Protein AF-A0A661QAD6-F1 (afdb_monomer_lite)

Sequence (186 aa):
MDAADGLLNWRSFLNAFAPIYFLSFSLLRCYVETAILADQSSFSYYVALHHTLWNATTMLIIVLLMHLVLKVPIMRLLWVMYGITLMSIPLFYAMITSENLRLEYLRGSFVEIIGYVASFCWTYSRNRPLTIELLVIFFSMFVVGYAYTRSFPRSLALAVSVHIAGNIFAIHWVGPIPYSKSVIGF

Foldseek 3Di:
DDPVVVVVVVLVVLLVCLVVLLLVLQLVVQCLQQQPQAPDRDDDPVSSVVSSVLVVVLLVQLLVLCCVLLVDDSSNCSNCSVVSVLLCVLVVVCVVVVPRADLAFDWAEPVVLVVCLVVCNPVVVPHPSSSVNLVSQLVVQLVVQCVRRVDNVSSNVSSSSSSVVSSVSSHPQDDDPPRPTHNDDD

Secondary structure (DSSP, 8-state):
--HHHHHHHHHHHHHHHHHHHHHHHHHHHHHIIIIISSSS----HHHHHHHHHHHHHHHHHHHHHHHHHH---GGGTGGGGGGGGGGHHHHHHHHHHT-----PPB-S-HHHHHHHHHTTTTT-TT-HHHHHHHHHHHHHHHHHHHHHH--HHHHHHHHHHHHHHHHHHTB-----TT----SS--

Structure (mmCIF, N/CA/C/O backbone):
data_AF-A0A661QAD6-F1
#
_entry.id   AF-A0A661QAD6-F1
#
loop_
_atom_site.group_PDB
_atom_site.id
_atom_site.type_symbol
_atom_site.label_atom_id
_atom_site.label_alt_id
_atom_site.label_comp_id
_atom_site.label_asym_id
_atom_site.label_entity_id
_atom_site.label_seq_id
_atom_site.pdbx_PDB_ins_code
_atom_site.Cartn_x
_atom_site.Cartn_y
_atom_site.Cartn_z
_atom_site.occupancy
_atom_site.B_iso_or_equiv
_atom_site.auth_seq_id
_atom_site.auth_comp_id
_atom_site.auth_asym_id
_atom_site.auth_atom_id
_atom_site.pdbx_PDB_model_num
ATOM 1 N N . MET A 1 1 ? -25.794 -24.048 21.262 1.00 52.72 1 MET A N 1
ATOM 2 C CA . MET A 1 1 ? -24.612 -23.366 20.696 1.00 52.72 1 MET A CA 1
ATOM 3 C C . MET A 1 1 ? -25.049 -21.944 20.441 1.00 52.72 1 MET A C 1
ATOM 5 O O . MET A 1 1 ? -25.832 -21.722 19.523 1.00 52.72 1 MET A O 1
ATOM 9 N N . ASP A 1 2 ? -24.672 -21.031 21.328 1.00 53.28 2 ASP A N 1
ATOM 10 C CA . ASP A 1 2 ? -25.215 -19.678 21.314 1.00 53.28 2 ASP A CA 1
ATOM 11 C C . ASP A 1 2 ? -24.619 -18.869 20.162 1.00 53.28 2 ASP A C 1
ATOM 13 O O . ASP A 1 2 ? -23.447 -19.013 19.805 1.00 53.28 2 ASP A O 1
ATOM 17 N N . ALA A 1 3 ? -25.431 -17.998 19.562 1.00 60.16 3 ALA A N 1
ATOM 18 C CA . ALA A 1 3 ? -25.019 -17.155 18.439 1.00 60.16 3 ALA A CA 1
ATOM 19 C C . ALA A 1 3 ? -23.777 -16.298 18.767 1.00 60.16 3 ALA A C 1
ATOM 21 O O . ALA A 1 3 ? -22.996 -15.979 17.872 1.00 60.16 3 ALA A O 1
ATOM 22 N N . ALA A 1 4 ? -23.565 -15.972 20.047 1.00 60.22 4 ALA A N 1
ATOM 23 C CA . ALA A 1 4 ? -22.389 -15.262 20.543 1.00 60.22 4 ALA A CA 1
ATOM 24 C C . ALA A 1 4 ? -2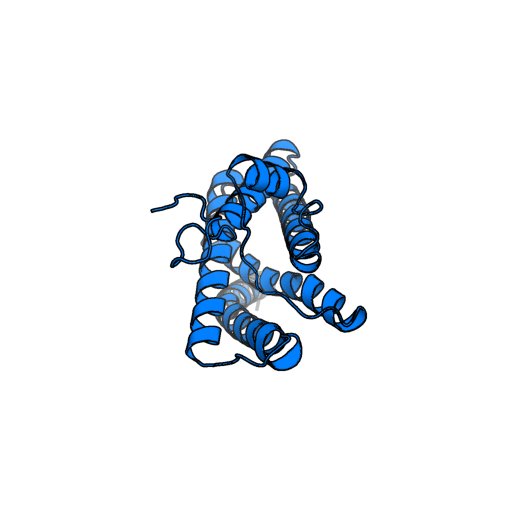1.093 -16.092 20.430 1.00 60.22 4 ALA A C 1
ATOM 26 O O . ALA A 1 4 ? -20.072 -15.559 19.988 1.00 60.22 4 ALA A O 1
ATOM 27 N N . ASP A 1 5 ? -21.146 -17.393 20.734 1.00 58.69 5 ASP A N 1
ATOM 28 C CA . ASP A 1 5 ? -20.002 -18.309 20.622 1.00 58.69 5 ASP A CA 1
ATOM 29 C C . ASP A 1 5 ? -19.635 -18.565 19.157 1.00 58.69 5 ASP A C 1
ATOM 31 O O . ASP A 1 5 ? -18.459 -18.586 18.786 1.00 58.69 5 ASP A O 1
ATOM 35 N N . GLY A 1 6 ? -20.643 -18.679 18.285 1.00 63.50 6 GLY A N 1
ATOM 36 C CA . GLY A 1 6 ? -20.436 -18.776 16.838 1.00 63.50 6 GLY A CA 1
ATOM 37 C C . GLY A 1 6 ? -19.733 -17.541 16.259 1.00 63.50 6 GLY A C 1
ATOM 38 O O . GLY A 1 6 ? -18.826 -17.666 15.434 1.00 63.50 6 GLY A O 1
ATOM 39 N N . LEU A 1 7 ? -20.093 -16.343 16.732 1.00 61.69 7 LEU A N 1
ATOM 40 C CA . LEU A 1 7 ? -19.519 -15.077 16.265 1.00 61.69 7 LEU A CA 1
ATOM 41 C C . LEU A 1 7 ? -18.074 -14.864 16.755 1.00 61.69 7 LEU A C 1
ATOM 43 O O . LEU A 1 7 ? -17.245 -14.310 16.027 1.00 61.69 7 LEU A O 1
ATOM 47 N N . LEU A 1 8 ? -17.763 -15.322 17.971 1.00 63.75 8 LEU A N 1
ATOM 48 C CA . LEU A 1 8 ? -16.411 -15.342 18.541 1.00 63.75 8 LEU A CA 1
ATOM 49 C C . LEU A 1 8 ? -15.490 -16.313 17.790 1.00 63.75 8 LEU A C 1
ATOM 51 O O . LEU A 1 8 ? -14.365 -15.944 17.439 1.00 63.75 8 LEU A O 1
ATOM 55 N N . ASN A 1 9 ? -15.985 -17.510 17.471 1.00 71.56 9 ASN A N 1
ATOM 56 C CA . ASN A 1 9 ? -15.248 -18.500 16.684 1.00 71.56 9 ASN A CA 1
ATOM 57 C C . ASN A 1 9 ? -14.987 -18.016 15.252 1.00 71.56 9 ASN A C 1
ATOM 59 O O . ASN A 1 9 ? -13.872 -18.150 14.751 1.00 71.56 9 ASN A O 1
ATOM 63 N N . TRP A 1 10 ? -15.969 -17.365 14.624 1.00 72.69 10 TRP A N 1
ATOM 64 C CA . TRP A 1 10 ? -15.823 -16.805 13.280 1.00 72.69 10 TRP A CA 1
ATOM 65 C C . TRP A 1 10 ? -14.763 -15.697 13.200 1.00 72.69 10 TRP A C 1
ATOM 67 O O . TRP A 1 10 ? -13.918 -15.701 12.307 1.00 72.69 10 TRP A O 1
ATOM 77 N N . ARG A 1 11 ? -14.745 -14.761 14.159 1.00 72.56 11 ARG A N 1
ATOM 78 C CA . ARG A 1 11 ? -13.733 -13.686 14.200 1.00 72.56 11 ARG A CA 1
ATOM 79 C C . ARG A 1 11 ? -12.325 -14.222 14.447 1.00 72.56 11 ARG A C 1
ATOM 81 O O . ARG A 1 11 ? -11.376 -13.746 13.826 1.00 72.56 11 ARG A O 1
ATOM 88 N N . SER A 1 12 ? -12.196 -15.209 15.329 1.00 76.44 12 SER A N 1
ATOM 89 C CA . SER A 1 12 ? -10.920 -15.876 15.599 1.00 76.44 12 SER A CA 1
ATOM 90 C C . SER A 1 12 ? -10.406 -16.613 14.363 1.00 76.44 12 SER A C 1
ATOM 92 O O . SER A 1 12 ? -9.237 -16.471 14.012 1.00 76.44 12 SER A O 1
ATOM 94 N N . PHE A 1 13 ? -11.292 -17.314 13.650 1.00 81.06 13 PHE A N 1
ATOM 95 C CA . PHE A 1 13 ? -10.969 -17.981 12.391 1.00 81.06 13 PHE A CA 1
ATOM 96 C C . PHE A 1 13 ? -10.508 -16.992 11.308 1.00 81.06 13 PHE A C 1
ATOM 98 O O . PHE A 1 13 ? -9.445 -17.176 10.717 1.00 81.06 13 PHE A O 1
ATOM 105 N N . LEU A 1 14 ? -11.248 -15.896 11.096 1.00 80.31 14 LEU A N 1
ATOM 106 C CA . LEU A 1 14 ? -10.888 -14.867 10.113 1.00 80.31 14 LEU A CA 1
ATOM 107 C C . LEU A 1 14 ? -9.521 -14.234 10.393 1.00 80.31 14 LEU A C 1
ATOM 109 O O . LEU A 1 14 ? -8.746 -14.022 9.461 1.00 80.31 14 LEU A O 1
ATOM 113 N N . ASN A 1 15 ? -9.210 -13.949 11.657 1.00 81.38 15 ASN A N 1
ATOM 114 C CA . ASN A 1 15 ? -7.912 -13.396 12.036 1.00 81.38 15 ASN A CA 1
ATOM 115 C C . ASN A 1 15 ? -6.777 -14.413 11.872 1.00 81.38 15 ASN A C 1
ATOM 117 O O . ASN A 1 15 ? -5.691 -14.036 11.439 1.00 81.38 15 ASN A O 1
ATOM 121 N N . ALA A 1 16 ? -7.022 -15.689 12.185 1.00 83.19 16 ALA A N 1
ATOM 122 C CA . ALA A 1 16 ? -6.032 -16.751 12.021 1.00 83.19 16 ALA A CA 1
ATOM 123 C C . ALA A 1 16 ? -5.690 -17.006 10.544 1.00 83.19 16 ALA A C 1
ATOM 125 O O . ALA A 1 16 ? -4.545 -17.313 10.221 1.00 83.19 16 ALA A O 1
ATOM 126 N N . PHE A 1 17 ? -6.663 -16.847 9.642 1.00 90.44 17 PHE A N 1
ATOM 127 C CA . PHE A 1 17 ? -6.464 -17.082 8.211 1.00 90.44 17 PHE A CA 1
ATOM 128 C C . PHE A 1 17 ? -5.877 -15.877 7.455 1.00 90.44 17 PHE A C 1
ATOM 130 O O . PHE A 1 17 ? -5.286 -16.047 6.388 1.00 90.44 17 PHE A O 1
ATOM 137 N N . ALA A 1 18 ? -5.971 -14.665 8.014 1.00 90.81 18 ALA A N 1
ATOM 138 C CA . ALA A 1 18 ? -5.536 -13.435 7.348 1.00 90.81 18 ALA A CA 1
ATOM 139 C C . ALA A 1 18 ? -4.058 -13.453 6.887 1.00 90.81 18 ALA A C 1
ATOM 141 O O . ALA A 1 18 ? -3.798 -13.048 5.751 1.00 90.81 18 ALA A O 1
ATOM 142 N N . PRO A 1 19 ? -3.088 -13.979 7.667 1.00 91.69 19 PRO A N 1
ATOM 143 C CA . PRO A 1 19 ? -1.702 -14.103 7.213 1.00 91.69 19 PRO A CA 1
ATOM 144 C C . PRO A 1 19 ? -1.526 -15.080 6.046 1.00 91.69 19 PRO A C 1
ATOM 146 O O . PRO A 1 19 ? -0.780 -14.793 5.114 1.00 91.69 19 PRO A O 1
ATOM 149 N N . ILE A 1 20 ? -2.232 -16.215 6.064 1.00 92.81 20 ILE A N 1
ATOM 150 C CA . ILE A 1 20 ? -2.155 -17.228 4.999 1.00 92.81 20 ILE A CA 1
ATOM 151 C C . ILE A 1 20 ? -2.718 -16.654 3.698 1.00 92.81 20 ILE A C 1
ATOM 153 O O . ILE A 1 20 ? -2.092 -16.769 2.640 1.00 92.81 20 ILE A O 1
ATOM 157 N N . TYR A 1 21 ? -3.872 -15.988 3.789 1.00 94.44 21 TYR A N 1
ATOM 158 C CA . TYR A 1 21 ? -4.475 -15.275 2.669 1.00 94.44 21 TYR A CA 1
ATOM 159 C C . TYR A 1 21 ? -3.515 -14.233 2.098 1.00 94.44 21 TYR A C 1
ATOM 161 O O . TYR A 1 21 ? -3.260 -14.208 0.897 1.00 94.44 21 TYR A O 1
ATOM 169 N N . PHE A 1 22 ? -2.938 -13.409 2.970 1.00 94.94 22 PHE A N 1
ATOM 170 C CA . PHE A 1 22 ? -2.012 -12.354 2.593 1.00 94.94 22 PHE A CA 1
ATOM 171 C C . PHE A 1 22 ? -0.781 -12.874 1.848 1.00 94.94 22 PHE A C 1
ATOM 173 O O . PHE A 1 22 ? -0.410 -12.313 0.816 1.00 94.94 22 PHE A O 1
ATOM 180 N N . LEU A 1 23 ? -0.162 -13.947 2.346 1.00 93.88 23 LEU A N 1
ATOM 181 C CA . LEU A 1 23 ? 0.998 -14.564 1.703 1.00 93.88 23 LEU A CA 1
ATOM 182 C C . LEU A 1 23 ? 0.624 -15.135 0.334 1.00 93.88 23 LEU A C 1
ATOM 184 O O . LEU A 1 23 ? 1.289 -14.841 -0.657 1.00 93.88 23 LEU A O 1
ATOM 188 N N . SER A 1 24 ? -0.478 -15.885 0.266 1.00 93.88 24 SER A N 1
ATOM 189 C CA . SER A 1 24 ? -0.960 -16.491 -0.981 1.00 93.88 24 SER A CA 1
ATOM 190 C C . SER A 1 24 ? -1.261 -15.426 -2.037 1.00 93.88 24 SER A C 1
ATOM 192 O O . SER A 1 24 ? -0.841 -15.540 -3.187 1.00 93.88 24 SER A O 1
ATOM 194 N N . PHE A 1 25 ? -1.935 -14.349 -1.633 1.00 95.25 25 PHE A N 1
ATOM 195 C CA . PHE A 1 25 ? -2.279 -13.250 -2.524 1.00 95.25 25 PHE A CA 1
ATOM 196 C C . PHE A 1 25 ? -1.055 -12.435 -2.946 1.00 95.25 25 PHE A C 1
ATOM 198 O O . PHE A 1 25 ? -0.960 -12.036 -4.101 1.00 95.25 25 PHE A O 1
ATOM 205 N N . SER A 1 26 ? -0.097 -12.210 -2.043 1.00 93.62 26 SER A N 1
ATOM 206 C CA . SER A 1 26 ? 1.153 -11.510 -2.367 1.00 93.62 26 SER A CA 1
ATOM 207 C C . SER A 1 26 ? 1.982 -12.278 -3.396 1.00 93.62 26 SER A C 1
ATOM 209 O O . SER A 1 26 ? 2.520 -11.672 -4.320 1.00 93.62 26 SER A O 1
ATOM 211 N N . LEU A 1 27 ? 2.041 -13.608 -3.277 1.00 93.44 27 LEU A N 1
ATOM 212 C CA . LEU A 1 27 ? 2.702 -14.470 -4.257 1.00 93.44 27 LEU A CA 1
ATOM 213 C C . LEU A 1 27 ? 1.979 -14.451 -5.606 1.00 93.44 27 LEU A C 1
ATOM 215 O O . LEU A 1 27 ? 2.630 -14.311 -6.640 1.00 93.44 27 LEU A O 1
ATOM 219 N N . LEU A 1 28 ? 0.644 -14.536 -5.599 1.00 93.19 28 LEU A N 1
ATOM 220 C CA . LEU A 1 28 ? -0.164 -14.438 -6.816 1.00 93.19 28 LEU A CA 1
ATOM 221 C C . LEU A 1 28 ? 0.029 -13.084 -7.510 1.00 93.19 28 LEU A C 1
ATOM 223 O O . LEU A 1 28 ? 0.276 -13.046 -8.712 1.00 93.19 28 LEU A O 1
ATOM 227 N N . ARG A 1 29 ? -0.040 -11.984 -6.753 1.00 90.69 29 ARG A N 1
ATOM 228 C CA . ARG A 1 29 ? 0.230 -10.626 -7.240 1.00 90.69 29 ARG A CA 1
ATOM 229 C C . ARG A 1 29 ? 1.610 -10.556 -7.886 1.00 90.69 29 ARG A C 1
ATOM 231 O O . ARG A 1 29 ? 1.701 -10.162 -9.040 1.00 90.69 29 ARG A O 1
ATOM 238 N N . CYS A 1 30 ? 2.648 -11.010 -7.185 1.00 91.06 30 CYS A N 1
ATOM 239 C CA . CYS A 1 30 ? 4.013 -11.024 -7.707 1.00 91.06 30 CYS A CA 1
ATOM 240 C C . CYS A 1 30 ? 4.116 -11.808 -9.026 1.00 91.06 30 CYS A C 1
ATOM 242 O O . CYS A 1 30 ? 4.752 -11.347 -9.972 1.00 91.06 30 CYS A O 1
ATOM 244 N N . TYR A 1 31 ? 3.471 -12.974 -9.117 1.00 91.12 31 TYR A N 1
ATOM 245 C CA . TYR A 1 31 ? 3.444 -13.762 -10.348 1.00 91.12 31 TYR A CA 1
ATOM 246 C C . TYR A 1 31 ? 2.786 -12.995 -11.501 1.00 91.12 31 TYR A C 1
ATOM 248 O O . TYR A 1 31 ? 3.363 -12.897 -12.582 1.00 91.12 31 TYR A O 1
ATOM 256 N N . VAL A 1 32 ? 1.622 -12.386 -11.267 1.00 90.31 32 VAL A N 1
ATOM 257 C CA . VAL A 1 32 ? 0.934 -11.574 -12.282 1.00 90.31 32 VAL A CA 1
ATOM 258 C C . VAL A 1 32 ? 1.797 -10.384 -12.712 1.00 90.31 32 VAL A C 1
ATOM 260 O O . VAL A 1 32 ? 1.964 -10.149 -13.906 1.00 90.31 32 VAL A O 1
ATOM 263 N N . GLU A 1 33 ? 2.402 -9.671 -11.764 1.00 87.50 33 GLU A N 1
ATOM 264 C CA . GLU A 1 33 ? 3.239 -8.500 -12.040 1.00 87.50 33 GLU A CA 1
ATOM 265 C C . GLU A 1 33 ? 4.500 -8.850 -12.833 1.00 87.50 33 GLU A C 1
ATOM 267 O O . GLU A 1 33 ? 4.838 -8.153 -13.784 1.00 87.50 33 GLU A O 1
ATOM 272 N N . THR A 1 34 ? 5.196 -9.925 -12.457 1.00 86.75 34 THR A N 1
ATOM 273 C CA . THR A 1 34 ? 6.572 -10.178 -12.921 1.00 86.75 34 THR A CA 1
ATOM 274 C C . THR A 1 34 ? 6.704 -11.299 -13.946 1.00 86.75 34 THR A C 1
ATOM 276 O O . THR A 1 34 ? 7.735 -11.365 -14.615 1.00 86.75 34 THR A O 1
ATOM 279 N N . ALA A 1 35 ? 5.699 -12.169 -14.090 1.00 87.44 35 ALA A N 1
ATOM 280 C CA . ALA A 1 35 ? 5.666 -13.212 -15.120 1.00 87.44 35 ALA A CA 1
ATOM 281 C C . ALA A 1 35 ? 4.733 -12.863 -16.288 1.00 87.44 35 ALA A C 1
ATOM 283 O O . ALA A 1 35 ? 5.032 -13.233 -17.420 1.00 87.44 35 ALA A O 1
ATOM 284 N N . ILE A 1 36 ? 3.607 -12.186 -16.018 1.00 87.00 36 ILE A N 1
ATOM 285 C CA . ILE A 1 36 ? 2.557 -11.933 -17.021 1.00 87.00 36 ILE A CA 1
ATOM 286 C C . ILE A 1 36 ? 2.624 -10.502 -17.565 1.00 87.00 36 ILE A C 1
ATOM 288 O O . ILE A 1 36 ? 2.569 -10.317 -18.775 1.00 87.00 36 ILE A O 1
ATOM 292 N N . LEU A 1 37 ? 2.717 -9.498 -16.685 1.00 86.00 37 LEU A N 1
ATOM 293 C CA . LEU A 1 37 ? 2.576 -8.078 -17.050 1.00 86.00 37 LEU A CA 1
ATOM 294 C C . LEU A 1 37 ? 3.897 -7.320 -17.226 1.00 86.00 37 LEU A C 1
ATOM 296 O O . LEU A 1 37 ? 3.886 -6.152 -17.621 1.00 86.00 37 LEU A O 1
ATOM 300 N N . ALA A 1 38 ? 5.028 -7.942 -16.905 1.00 81.19 38 ALA A N 1
ATOM 301 C CA . ALA A 1 38 ? 6.335 -7.330 -17.090 1.00 81.19 38 ALA A CA 1
ATOM 302 C C . ALA A 1 38 ? 6.772 -7.394 -18.561 1.00 81.19 38 ALA A C 1
ATOM 304 O O . ALA A 1 38 ? 6.568 -8.405 -19.229 1.00 81.19 38 ALA A O 1
ATOM 305 N N . ASP A 1 39 ? 7.475 -6.352 -19.026 1.00 77.81 39 ASP A N 1
ATOM 306 C CA . ASP A 1 39 ? 8.104 -6.313 -20.361 1.00 77.81 39 ASP A CA 1
ATOM 307 C C . ASP A 1 39 ? 9.009 -7.538 -20.614 1.00 77.81 39 ASP A C 1
ATOM 309 O O . ASP A 1 39 ? 9.135 -8.023 -21.738 1.00 77.81 39 ASP A O 1
ATOM 313 N N . GLN A 1 40 ? 9.657 -8.034 -19.556 1.00 80.00 40 GLN A N 1
ATOM 314 C CA . GLN A 1 40 ? 10.447 -9.261 -19.549 1.00 80.00 40 GLN A CA 1
ATOM 315 C C . GLN A 1 40 ? 10.106 -10.067 -18.296 1.00 80.00 40 GLN A C 1
ATOM 317 O O . GLN A 1 40 ? 10.177 -9.544 -17.179 1.00 80.00 40 GLN A O 1
ATOM 322 N N . SER A 1 41 ? 9.774 -11.350 -18.474 1.00 81.62 41 SER A N 1
ATOM 323 C CA . SER A 1 41 ? 9.479 -12.238 -17.348 1.00 81.62 41 SER A CA 1
ATOM 324 C C . SER A 1 41 ? 10.700 -12.366 -16.437 1.00 81.62 41 SER A C 1
ATOM 326 O O . SER A 1 41 ? 11.749 -12.859 -16.850 1.00 81.62 41 SER A O 1
ATOM 328 N N . SER A 1 42 ? 10.544 -11.953 -15.182 1.00 84.31 42 SER A N 1
ATOM 329 C CA . SER A 1 42 ? 11.593 -11.965 -14.152 1.00 84.31 42 SER A CA 1
ATOM 330 C C . SER A 1 42 ? 11.190 -12.748 -12.899 1.00 84.31 42 SER A C 1
ATOM 332 O O . SER A 1 42 ? 11.904 -12.737 -11.892 1.00 84.31 42 SER A O 1
ATOM 334 N N . PHE A 1 43 ? 10.061 -13.464 -12.952 1.00 87.19 43 PHE A N 1
ATOM 335 C CA . PHE A 1 43 ? 9.574 -14.241 -11.820 1.00 87.19 43 PHE A CA 1
ATOM 336 C C . PHE A 1 43 ? 10.594 -15.301 -11.393 1.00 87.19 43 PHE A C 1
ATOM 338 O O . PHE A 1 43 ? 11.017 -16.163 -12.163 1.00 87.19 43 PHE A O 1
ATOM 345 N N . SER A 1 44 ? 10.990 -15.228 -10.130 1.00 90.06 44 SER A N 1
ATOM 346 C CA . SER A 1 44 ? 11.932 -16.145 -9.502 1.00 90.06 44 SER A CA 1
ATOM 347 C C . SER A 1 44 ? 11.657 -16.205 -8.007 1.00 90.06 44 SER A C 1
ATOM 349 O O . SER A 1 44 ? 10.960 -15.350 -7.455 1.00 90.06 44 SER A O 1
ATOM 351 N N . TYR A 1 45 ? 12.252 -17.186 -7.329 1.00 89.31 45 TYR A N 1
ATOM 352 C CA . TYR A 1 45 ? 12.162 -17.298 -5.875 1.00 89.31 45 TYR A CA 1
ATOM 353 C C . TYR A 1 45 ? 12.588 -16.003 -5.158 1.00 89.31 45 TYR A C 1
ATOM 355 O O . TYR A 1 45 ? 11.883 -15.531 -4.268 1.00 89.31 45 TYR A O 1
ATOM 363 N N . TYR A 1 46 ? 13.696 -15.386 -5.582 1.00 88.06 46 TYR A N 1
ATOM 364 C CA . TYR A 1 46 ? 14.189 -14.139 -4.990 1.00 88.06 46 TYR A CA 1
ATOM 365 C C . TYR A 1 46 ? 13.224 -12.971 -5.206 1.00 88.06 46 TYR A C 1
ATOM 367 O O . TYR A 1 46 ? 12.977 -12.201 -4.281 1.00 88.06 46 TYR A O 1
ATOM 375 N N . VAL A 1 47 ? 12.636 -12.868 -6.401 1.00 86.81 47 VAL A N 1
ATOM 376 C CA . VAL A 1 47 ? 11.660 -11.820 -6.728 1.00 86.81 47 VAL A CA 1
ATOM 377 C C . VAL A 1 47 ? 10.370 -12.005 -5.928 1.00 86.81 47 VAL A C 1
ATOM 379 O O . VAL A 1 47 ? 9.863 -11.034 -5.367 1.00 86.81 47 VAL A O 1
ATOM 382 N N . ALA A 1 48 ? 9.883 -13.241 -5.794 1.00 88.62 48 ALA A N 1
ATOM 383 C CA . ALA A 1 48 ? 8.715 -13.567 -4.981 1.00 88.62 48 ALA A CA 1
ATOM 384 C C . ALA A 1 48 ? 8.934 -13.272 -3.491 1.00 88.62 48 ALA A C 1
ATOM 386 O O . ALA A 1 48 ? 8.061 -12.687 -2.843 1.00 88.62 48 ALA A O 1
ATOM 387 N N . LEU A 1 49 ? 10.108 -13.622 -2.959 1.00 90.19 49 LEU A N 1
ATOM 388 C CA . LEU A 1 49 ? 10.479 -13.318 -1.580 1.00 90.19 49 LEU A CA 1
ATOM 389 C C . LEU A 1 49 ? 10.561 -11.803 -1.350 1.00 90.19 49 LEU A C 1
ATOM 391 O O . LEU A 1 49 ? 9.961 -11.304 -0.401 1.00 90.19 49 LEU A O 1
ATOM 395 N N . HIS A 1 50 ? 11.238 -11.071 -2.241 1.00 88.25 50 HIS A N 1
ATOM 396 C CA . HIS A 1 50 ? 11.354 -9.611 -2.175 1.00 88.25 50 HIS A CA 1
ATOM 397 C C . HIS A 1 50 ? 9.983 -8.923 -2.183 1.00 88.25 50 HIS A C 1
ATOM 399 O O . HIS A 1 50 ? 9.696 -8.141 -1.281 1.00 88.25 50 HI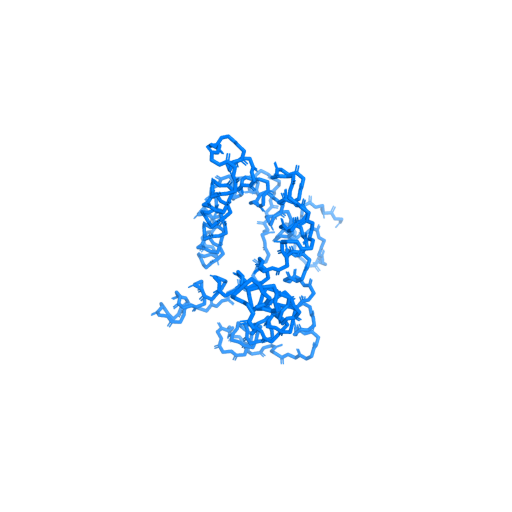S A O 1
ATOM 405 N N . HIS A 1 51 ? 9.099 -9.264 -3.129 1.00 86.88 51 HIS A N 1
ATOM 406 C CA . HIS A 1 51 ? 7.749 -8.683 -3.207 1.00 86.88 51 HIS A CA 1
ATOM 407 C C . HIS A 1 51 ? 6.895 -9.026 -1.982 1.00 86.88 51 HIS A C 1
ATOM 409 O O . HIS A 1 51 ? 6.170 -8.176 -1.467 1.00 86.88 51 HIS A O 1
ATOM 415 N N . THR A 1 52 ? 6.989 -10.258 -1.476 1.00 90.62 52 THR A N 1
ATOM 416 C CA . THR A 1 52 ? 6.222 -10.670 -0.292 1.00 90.62 52 THR A CA 1
ATOM 417 C C . THR A 1 52 ? 6.695 -9.933 0.960 1.00 90.62 52 THR A C 1
ATOM 419 O O . THR A 1 52 ? 5.866 -9.446 1.728 1.00 90.62 52 THR A O 1
ATOM 422 N N . LEU A 1 53 ? 8.011 -9.794 1.154 1.00 90.62 53 LEU A N 1
ATOM 423 C CA . LEU A 1 53 ? 8.583 -9.022 2.261 1.00 90.62 53 LEU A CA 1
ATOM 424 C C . LEU A 1 53 ? 8.250 -7.533 2.149 1.00 90.62 53 LEU A C 1
ATOM 426 O O . LEU A 1 53 ? 7.941 -6.896 3.158 1.00 90.62 53 LEU A O 1
ATOM 430 N N . TRP A 1 54 ? 8.260 -6.992 0.931 1.00 87.81 54 TRP A N 1
ATOM 431 C CA . TRP A 1 54 ? 7.840 -5.623 0.660 1.00 87.81 54 TRP A CA 1
ATOM 432 C C . TRP A 1 54 ? 6.393 -5.387 1.090 1.00 87.81 54 TRP A C 1
ATOM 434 O O . TRP A 1 54 ? 6.132 -4.552 1.956 1.00 87.81 54 TRP A O 1
ATOM 444 N N . ASN A 1 55 ? 5.463 -6.192 0.569 1.00 89.81 55 ASN A N 1
ATOM 445 C CA . ASN A 1 55 ? 4.051 -6.106 0.926 1.00 89.81 55 ASN A CA 1
ATOM 446 C C . ASN A 1 55 ? 3.852 -6.300 2.434 1.00 89.81 55 ASN A C 1
ATOM 448 O O . ASN A 1 55 ? 3.033 -5.607 3.039 1.00 89.81 55 ASN A O 1
ATOM 452 N N . ALA A 1 56 ? 4.583 -7.233 3.060 1.00 91.62 56 ALA A N 1
ATOM 453 C CA . ALA A 1 56 ? 4.481 -7.491 4.496 1.00 91.62 56 ALA A CA 1
ATOM 454 C C . ALA A 1 56 ? 4.930 -6.273 5.313 1.00 91.62 56 ALA A C 1
ATOM 456 O O . ALA A 1 56 ? 4.285 -5.921 6.300 1.00 91.62 56 ALA A O 1
ATOM 457 N N . THR A 1 57 ? 5.986 -5.592 4.865 1.00 91.38 57 THR A N 1
ATOM 458 C CA . THR A 1 57 ? 6.483 -4.354 5.476 1.00 91.38 57 THR A CA 1
ATOM 459 C C . THR A 1 57 ? 5.453 -3.233 5.347 1.00 91.38 57 THR A C 1
ATOM 461 O O . THR A 1 57 ? 5.109 -2.600 6.346 1.00 91.38 57 THR A O 1
ATOM 464 N N . THR A 1 58 ? 4.884 -3.030 4.154 1.00 89.81 58 THR A N 1
ATOM 465 C CA . THR A 1 58 ? 3.805 -2.052 3.935 1.00 89.81 58 THR A CA 1
ATOM 466 C C . THR A 1 58 ? 2.595 -2.345 4.823 1.00 89.81 58 THR A C 1
ATOM 468 O O . THR A 1 58 ? 2.069 -1.442 5.474 1.00 89.81 58 THR A O 1
ATOM 471 N N . MET A 1 59 ? 2.179 -3.609 4.910 1.00 92.88 59 MET A N 1
ATOM 472 C CA . MET A 1 59 ? 1.051 -4.029 5.739 1.00 92.88 59 MET A CA 1
ATOM 473 C C . MET A 1 59 ? 1.319 -3.808 7.232 1.00 92.88 59 MET A C 1
ATOM 475 O O . MET A 1 59 ? 0.459 -3.287 7.942 1.00 92.88 59 MET A O 1
ATOM 479 N N . LEU A 1 60 ? 2.524 -4.136 7.710 1.00 93.38 60 LEU A N 1
ATOM 480 C CA . LEU A 1 60 ? 2.937 -3.875 9.089 1.00 93.38 60 LEU A CA 1
ATOM 481 C C . LEU A 1 60 ? 2.840 -2.382 9.419 1.00 93.38 60 LEU A C 1
ATOM 483 O O . LEU A 1 60 ? 2.276 -2.016 10.449 1.00 93.38 60 LEU A O 1
ATOM 487 N N . ILE A 1 61 ? 3.329 -1.514 8.533 1.00 93.25 61 ILE A N 1
ATOM 488 C CA . ILE A 1 61 ? 3.259 -0.059 8.711 1.00 93.25 61 ILE A CA 1
ATOM 489 C C . ILE A 1 61 ? 1.812 0.422 8.764 1.00 93.25 61 ILE A C 1
ATOM 491 O O . ILE A 1 61 ? 1.471 1.205 9.649 1.00 93.25 61 ILE A O 1
ATOM 495 N N . ILE A 1 62 ? 0.947 -0.062 7.868 1.00 94.19 62 ILE A N 1
ATOM 496 C CA . ILE A 1 62 ? -0.482 0.273 7.883 1.00 94.19 62 ILE A CA 1
ATOM 497 C C . ILE A 1 62 ? -1.103 -0.118 9.227 1.00 94.19 62 ILE A C 1
ATOM 499 O O . ILE A 1 62 ? -1.758 0.710 9.861 1.00 94.19 62 ILE A O 1
ATOM 503 N N . VAL A 1 63 ? -0.859 -1.340 9.706 1.00 94.25 63 VAL A N 1
ATOM 504 C CA . VAL A 1 63 ? -1.380 -1.821 10.995 1.00 94.25 63 VAL A CA 1
ATOM 505 C C . VAL A 1 63 ? -0.861 -0.974 12.162 1.00 94.25 63 VAL A C 1
ATOM 507 O O . VAL A 1 63 ? -1.644 -0.606 13.041 1.00 94.25 63 VAL A O 1
ATOM 510 N N . LEU A 1 64 ? 0.424 -0.610 12.168 1.00 95.25 64 LEU A N 1
ATOM 511 C CA . LEU A 1 64 ? 1.012 0.252 13.197 1.00 95.25 64 LEU A CA 1
ATOM 512 C C . LEU A 1 64 ? 0.416 1.666 13.167 1.00 95.25 64 LEU A C 1
ATOM 514 O O . LEU A 1 64 ? 0.043 2.193 14.214 1.00 95.25 64 LEU A O 1
ATOM 518 N N . LEU A 1 65 ? 0.253 2.270 11.989 1.00 95.69 65 LEU A N 1
ATOM 519 C CA . LEU A 1 65 ? -0.377 3.585 11.842 1.00 95.69 65 LEU A CA 1
ATOM 520 C C . LEU A 1 65 ? -1.843 3.558 12.279 1.00 95.69 65 LEU A C 1
ATOM 522 O O . LEU A 1 65 ? -2.287 4.444 13.009 1.00 95.69 65 LEU A O 1
ATOM 526 N N . MET A 1 66 ? -2.589 2.514 11.914 1.00 95.50 66 MET A N 1
ATOM 527 C CA . MET A 1 66 ? -3.954 2.309 12.397 1.00 95.50 66 MET A CA 1
ATOM 528 C C . MET A 1 66 ? -3.999 2.175 13.918 1.00 95.50 66 MET A C 1
ATOM 530 O O . MET A 1 66 ? -4.828 2.816 14.563 1.00 95.50 66 MET A O 1
ATOM 534 N N . HIS A 1 67 ? -3.097 1.393 14.513 1.00 94.69 67 HIS A N 1
ATOM 535 C CA . HIS A 1 67 ? -2.997 1.269 15.963 1.00 94.69 67 HIS A CA 1
ATOM 536 C C . HIS A 1 67 ? -2.741 2.632 16.624 1.00 94.69 67 HIS A C 1
ATOM 538 O O . HIS A 1 67 ? -3.454 3.017 17.552 1.00 94.69 67 HIS A O 1
ATOM 544 N N . LEU A 1 68 ? -1.777 3.399 16.113 1.00 95.38 68 LEU A N 1
ATOM 545 C CA . LEU A 1 68 ? -1.372 4.681 16.686 1.00 95.38 68 LEU A CA 1
ATOM 546 C C . LEU A 1 68 ? -2.443 5.769 16.539 1.00 95.38 68 LEU A C 1
ATOM 548 O O . LEU A 1 68 ? -2.733 6.468 17.517 1.00 95.38 68 LEU A O 1
ATOM 552 N N . VAL A 1 69 ? -3.036 5.900 15.347 1.00 94.44 69 VAL A N 1
ATOM 553 C CA . VAL A 1 69 ? -4.001 6.959 15.004 1.00 94.44 69 VAL A CA 1
ATOM 554 C C . VAL A 1 69 ? -5.406 6.617 15.488 1.00 94.44 69 VAL A C 1
ATOM 556 O O . VAL A 1 69 ? -6.090 7.474 16.054 1.00 94.44 69 VAL A O 1
ATOM 559 N N . LEU A 1 70 ? -5.856 5.372 15.304 1.00 92.69 70 LEU A N 1
ATOM 560 C CA . LEU A 1 70 ? -7.210 4.943 15.670 1.00 92.69 70 LEU A CA 1
ATOM 561 C C . LEU A 1 70 ? -7.300 4.453 17.120 1.00 92.69 70 LEU A C 1
ATOM 563 O O . LEU A 1 70 ? -8.400 4.435 17.668 1.00 92.69 70 LEU A O 1
ATOM 567 N N . LYS A 1 71 ? -6.167 4.137 17.768 1.00 92.38 71 LYS A N 1
ATOM 568 C CA . LYS A 1 71 ? -6.099 3.557 19.126 1.00 92.38 71 LYS A CA 1
ATOM 569 C C . LYS A 1 71 ? -6.792 2.191 19.223 1.00 92.38 71 LYS A C 1
ATOM 571 O O . LYS A 1 71 ? -7.364 1.841 20.251 1.00 92.38 71 LYS A O 1
ATOM 576 N N . VAL A 1 72 ? -6.740 1.411 18.142 1.00 89.81 72 VAL A N 1
ATOM 577 C CA . VAL A 1 72 ? -7.315 0.059 18.068 1.00 89.81 72 VAL A CA 1
ATOM 578 C C . VAL A 1 72 ? -6.233 -0.979 18.392 1.00 89.81 72 VAL A C 1
ATOM 580 O O . VAL A 1 72 ? -5.125 -0.867 17.867 1.00 89.81 72 VAL A O 1
ATOM 583 N N . PRO A 1 73 ? -6.502 -2.003 19.225 1.00 90.31 73 PRO A N 1
ATOM 584 C CA . PRO A 1 73 ? -5.536 -3.069 19.498 1.00 90.31 73 PRO A CA 1
ATOM 585 C C . PRO A 1 73 ? -5.114 -3.818 18.226 1.00 90.31 73 PRO A C 1
ATOM 587 O O . PRO A 1 73 ? -5.976 -4.200 17.436 1.00 90.31 73 PRO A O 1
ATOM 590 N N . ILE A 1 74 ? -3.814 -4.103 18.073 1.00 87.56 74 ILE A N 1
ATOM 591 C CA . ILE A 1 74 ? -3.235 -4.760 16.881 1.00 87.56 74 ILE A CA 1
ATOM 592 C C . ILE A 1 74 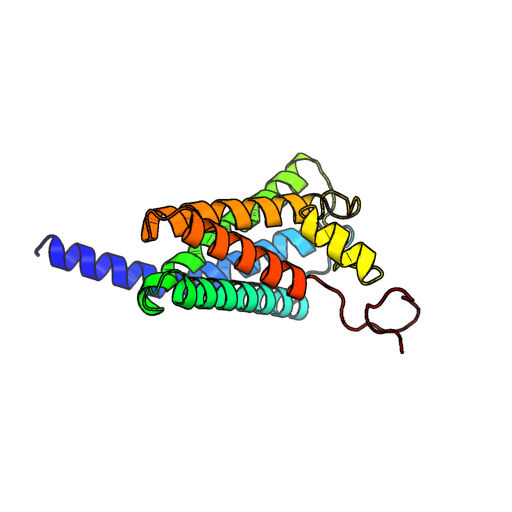? -3.939 -6.083 16.546 1.00 87.56 74 ILE A C 1
ATOM 594 O O . ILE A 1 74 ? -4.253 -6.337 15.388 1.00 87.56 74 ILE A O 1
ATOM 598 N N . MET A 1 75 ? -4.297 -6.886 17.554 1.00 84.25 75 MET A N 1
ATOM 599 C CA . MET A 1 75 ? -4.999 -8.165 17.349 1.00 84.25 75 MET A CA 1
ATOM 600 C C . MET A 1 75 ? -6.354 -8.010 16.638 1.00 84.25 75 MET A C 1
ATOM 602 O O . MET A 1 75 ? -6.834 -8.942 16.002 1.00 84.25 75 MET A O 1
ATOM 606 N N . ARG A 1 76 ? -6.983 -6.828 16.721 1.00 85.44 76 ARG A N 1
ATOM 607 C CA . ARG A 1 76 ? -8.242 -6.506 16.029 1.00 85.44 76 ARG A CA 1
ATOM 608 C C . ARG A 1 76 ? -8.031 -5.901 14.641 1.00 85.44 76 ARG A C 1
ATOM 610 O O . ARG A 1 76 ? -9.015 -5.590 13.979 1.00 85.44 76 ARG A O 1
ATOM 617 N N . LEU A 1 77 ? -6.783 -5.708 14.224 1.00 89.62 77 LEU A N 1
ATOM 618 C CA . LEU A 1 77 ? -6.397 -5.130 12.937 1.00 89.62 77 LEU A CA 1
ATOM 619 C C . LEU A 1 77 ? -5.865 -6.180 11.955 1.00 89.62 77 LEU A C 1
ATOM 621 O O . LEU A 1 77 ? -5.635 -5.847 10.802 1.00 89.62 77 LEU A O 1
ATOM 625 N N . LEU A 1 78 ? -5.715 -7.447 12.362 1.00 88.12 78 LEU A N 1
ATOM 626 C CA . LEU A 1 78 ? -5.216 -8.514 11.480 1.00 88.12 78 LEU A CA 1
ATOM 627 C C . LEU A 1 78 ? -6.070 -8.703 10.219 1.00 88.12 78 LEU A C 1
ATOM 629 O O . LEU A 1 78 ? -5.538 -9.008 9.158 1.00 88.12 78 LEU A O 1
ATOM 633 N N . TRP A 1 79 ? -7.377 -8.444 10.290 1.00 88.12 79 TRP A N 1
ATOM 634 C CA . TRP A 1 79 ? -8.254 -8.493 9.117 1.00 88.12 79 TRP A CA 1
ATOM 635 C C . TRP A 1 79 ? -7.852 -7.492 8.014 1.00 88.12 79 TRP A C 1
ATOM 637 O O . TRP A 1 79 ? -8.173 -7.710 6.851 1.00 88.12 79 TRP A O 1
ATOM 647 N N . VAL A 1 80 ? -7.117 -6.421 8.337 1.00 90.81 80 VAL A N 1
ATOM 648 C CA . VAL A 1 80 ? -6.634 -5.435 7.350 1.00 90.81 80 VAL A CA 1
ATOM 649 C C . VAL A 1 80 ? -5.720 -6.093 6.315 1.00 90.81 80 VAL A C 1
ATOM 651 O O . VAL A 1 80 ? -5.645 -5.627 5.181 1.00 90.81 80 VAL A O 1
ATOM 654 N N . MET A 1 81 ? -5.109 -7.234 6.650 1.00 92.81 81 MET A N 1
ATOM 655 C CA . MET A 1 81 ? -4.312 -8.026 5.716 1.00 92.81 81 MET A CA 1
ATOM 656 C C . MET A 1 81 ? -5.118 -8.509 4.499 1.00 92.81 81 MET A C 1
ATOM 658 O O . MET A 1 81 ? -4.548 -8.626 3.417 1.00 92.81 81 MET A O 1
ATOM 662 N N . TYR A 1 82 ? -6.440 -8.698 4.620 1.00 93.12 82 TYR A N 1
ATOM 663 C CA . TYR A 1 82 ? -7.319 -8.982 3.473 1.00 93.12 82 TYR A CA 1
ATOM 664 C C . TYR A 1 82 ? -7.398 -7.810 2.482 1.00 93.12 82 TYR A C 1
ATOM 666 O O . TYR A 1 82 ? -7.683 -8.009 1.303 1.00 93.12 82 TYR A O 1
ATOM 674 N N . GLY A 1 83 ? -7.084 -6.591 2.930 1.00 90.25 83 GLY A N 1
ATOM 675 C CA . GLY A 1 83 ? -7.004 -5.398 2.091 1.00 90.25 83 GLY A CA 1
ATOM 676 C C . GLY A 1 83 ? -5.958 -5.490 0.978 1.00 90.25 83 GLY A C 1
ATOM 677 O O . GLY A 1 83 ? -6.057 -4.736 0.014 1.00 90.25 83 GLY A O 1
ATOM 678 N N . ILE A 1 84 ? -5.020 -6.450 1.038 1.00 89.88 84 ILE A N 1
ATOM 679 C CA . ILE A 1 84 ? -4.077 -6.735 -0.057 1.00 89.88 84 ILE A CA 1
ATOM 680 C C . ILE A 1 84 ? -4.792 -6.982 -1.395 1.00 89.88 84 ILE A C 1
ATOM 682 O O . ILE A 1 84 ? -4.239 -6.694 -2.449 1.00 89.88 84 ILE A O 1
ATOM 686 N N . THR A 1 85 ? -6.051 -7.430 -1.375 1.00 91.12 85 THR A N 1
ATOM 687 C CA . THR A 1 85 ? -6.858 -7.629 -2.587 1.00 91.12 85 THR A CA 1
ATOM 688 C C . THR A 1 85 ? -7.176 -6.348 -3.336 1.00 91.12 85 THR A C 1
ATOM 690 O O . THR A 1 85 ? -7.294 -6.366 -4.559 1.00 91.12 85 THR A O 1
ATOM 693 N N . LEU A 1 86 ? -7.239 -5.213 -2.639 1.00 90.31 86 LEU A N 1
ATOM 694 C CA . LEU A 1 86 ? -7.404 -3.914 -3.289 1.00 90.31 86 LEU A CA 1
ATOM 695 C C . LEU A 1 86 ? -6.201 -3.573 -4.175 1.00 90.31 86 LEU A C 1
ATOM 697 O O . LEU A 1 86 ? -6.342 -2.820 -5.135 1.00 90.31 86 LEU A O 1
ATOM 701 N N . MET A 1 87 ? -5.042 -4.186 -3.919 1.00 84.25 87 MET A N 1
ATOM 702 C CA . MET A 1 87 ? -3.853 -4.012 -4.747 1.00 84.25 87 MET A CA 1
ATOM 703 C C . MET A 1 87 ? -3.948 -4.737 -6.094 1.00 84.25 87 MET A C 1
ATOM 705 O O . MET A 1 87 ? -3.090 -4.549 -6.947 1.00 84.25 87 MET A O 1
ATOM 709 N N . SER A 1 88 ? -4.995 -5.529 -6.342 1.00 87.50 88 SER A N 1
ATOM 710 C CA . SER A 1 88 ? -5.265 -6.044 -7.688 1.00 87.50 88 SER A CA 1
ATOM 711 C C . SER A 1 88 ? -5.919 -5.024 -8.608 1.00 87.50 88 SER A C 1
ATOM 713 O O . SER A 1 88 ? -5.869 -5.209 -9.816 1.00 87.50 88 SER A O 1
ATOM 715 N N . ILE A 1 89 ? -6.501 -3.940 -8.084 1.00 88.38 89 ILE A N 1
ATOM 716 C CA . ILE A 1 89 ? -7.100 -2.875 -8.903 1.00 88.38 89 ILE A CA 1
ATOM 717 C C . ILE A 1 89 ? -6.102 -2.301 -9.930 1.00 88.38 89 ILE A C 1
ATOM 719 O O . ILE A 1 89 ? -6.453 -2.272 -11.112 1.00 88.38 89 ILE A O 1
ATOM 723 N N . PRO A 1 90 ? -4.866 -1.899 -9.563 1.00 84.06 90 PRO A N 1
ATOM 724 C CA . PRO A 1 90 ? -3.880 -1.449 -10.550 1.00 84.06 90 PRO A CA 1
ATOM 725 C C . PRO A 1 90 ? -3.476 -2.549 -11.547 1.00 84.06 90 PRO A C 1
ATOM 727 O O . PRO A 1 90 ? -3.224 -2.240 -12.709 1.00 84.06 90 PRO A O 1
ATOM 730 N N . LEU A 1 91 ? -3.484 -3.829 -11.149 1.00 87.44 91 LEU A N 1
ATOM 731 C CA . LEU A 1 91 ? -3.212 -4.950 -12.063 1.00 87.44 91 LEU A CA 1
ATOM 732 C C . LEU A 1 91 ? -4.333 -5.131 -13.085 1.00 87.44 91 LEU A C 1
ATOM 734 O O . LEU A 1 91 ? -4.064 -5.340 -14.262 1.00 87.44 91 LEU A O 1
ATOM 738 N N . PHE A 1 92 ? -5.591 -5.037 -12.647 1.00 88.56 92 PHE A N 1
ATOM 739 C CA . PHE A 1 92 ? -6.745 -5.083 -13.543 1.00 88.56 92 PHE A CA 1
ATOM 740 C C . PHE A 1 92 ? -6.731 -3.922 -14.523 1.00 88.56 92 PHE A C 1
ATOM 742 O O . PHE A 1 92 ? -6.973 -4.135 -15.707 1.00 88.56 92 PHE A O 1
ATOM 749 N N . TYR A 1 93 ? -6.396 -2.720 -14.050 1.00 87.38 93 TYR A N 1
ATOM 750 C CA . TYR A 1 93 ? -6.191 -1.579 -14.931 1.00 87.38 93 TYR A CA 1
ATOM 751 C C . TYR A 1 93 ? -5.136 -1.892 -16.000 1.00 87.38 93 TYR A C 1
ATOM 753 O O . TYR A 1 93 ? -5.454 -1.804 -17.181 1.00 87.38 93 TYR A O 1
ATOM 761 N N . ALA A 1 94 ? -3.942 -2.340 -15.597 1.00 85.56 94 ALA A N 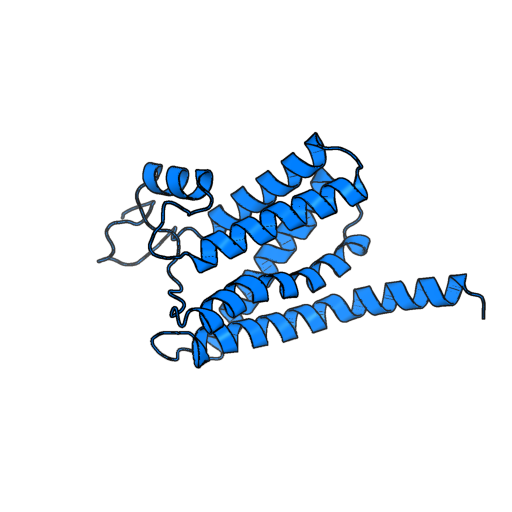1
ATOM 762 C CA . ALA A 1 94 ? -2.848 -2.671 -16.512 1.00 85.56 94 ALA A CA 1
ATOM 763 C C . ALA A 1 94 ? -3.221 -3.778 -17.519 1.00 85.56 94 ALA A C 1
ATOM 765 O O . ALA A 1 94 ? -2.939 -3.654 -18.708 1.00 85.56 94 ALA A O 1
ATOM 766 N N . MET A 1 95 ? -3.930 -4.822 -17.073 1.00 87.56 95 MET A N 1
ATOM 767 C CA . MET A 1 95 ? -4.445 -5.885 -17.946 1.00 87.56 95 MET A CA 1
ATOM 768 C C . MET A 1 95 ? -5.436 -5.358 -18.992 1.00 87.56 95 MET A C 1
ATOM 770 O O . MET A 1 95 ? -5.368 -5.750 -20.153 1.00 87.56 95 MET A O 1
ATOM 774 N N . ILE A 1 96 ? -6.354 -4.470 -18.598 1.00 89.38 96 ILE A N 1
ATOM 775 C CA . ILE A 1 96 ? -7.376 -3.917 -19.500 1.00 89.38 96 ILE A CA 1
ATOM 776 C C . ILE A 1 96 ? -6.756 -2.929 -20.495 1.00 89.38 96 ILE A C 1
ATOM 778 O O . ILE A 1 96 ? -7.161 -2.894 -21.656 1.00 89.38 96 ILE A O 1
ATOM 782 N N . THR A 1 97 ? -5.779 -2.130 -20.066 1.00 86.19 97 THR A N 1
ATOM 783 C CA . THR A 1 97 ? -5.116 -1.133 -20.920 1.00 86.19 97 THR A CA 1
ATOM 784 C C . THR A 1 97 ? -3.945 -1.696 -21.718 1.00 86.19 97 THR A C 1
ATOM 786 O O . THR A 1 97 ? -3.410 -0.988 -22.569 1.00 86.19 97 THR A O 1
ATOM 789 N N . SER A 1 98 ? -3.562 -2.957 -21.479 1.00 81.38 98 SER A N 1
ATOM 790 C CA . SER A 1 98 ? -2.346 -3.572 -22.032 1.00 81.38 98 SER A CA 1
ATOM 791 C C . SER A 1 98 ? -1.082 -2.739 -21.756 1.00 81.38 98 SER A C 1
ATOM 793 O O . SER A 1 98 ? -0.131 -2.761 -22.536 1.00 81.38 98 SER A O 1
ATOM 795 N N . GLU A 1 99 ? -1.076 -1.969 -20.663 1.00 78.50 99 GLU A N 1
ATOM 796 C CA . GLU A 1 99 ? 0.111 -1.252 -20.203 1.00 78.50 99 GLU A CA 1
ATOM 797 C C . GLU A 1 99 ? 1.023 -2.239 -19.465 1.00 78.50 99 GLU A C 1
ATOM 799 O O . GLU A 1 99 ? 0.615 -2.863 -18.483 1.00 78.50 99 GLU A O 1
ATOM 804 N N . ASN A 1 100 ? 2.275 -2.364 -19.910 1.00 72.94 100 ASN A N 1
ATOM 805 C CA . ASN A 1 100 ? 3.255 -3.178 -19.198 1.00 72.94 100 ASN A CA 1
ATOM 806 C C . ASN A 1 100 ? 3.631 -2.509 -17.873 1.00 72.94 100 ASN A C 1
ATOM 808 O O . ASN A 1 100 ? 3.867 -1.296 -17.802 1.00 72.94 100 ASN A O 1
ATOM 812 N N . LEU A 1 101 ? 3.715 -3.312 -16.813 1.00 73.19 101 LEU A N 1
ATOM 813 C CA . LEU A 1 101 ? 4.090 -2.821 -15.495 1.00 73.19 101 LEU A CA 1
ATOM 814 C C . LEU A 1 101 ? 5.590 -2.548 -15.458 1.00 73.19 101 LEU A C 1
ATOM 816 O O . LEU A 1 101 ? 6.421 -3.453 -15.375 1.00 73.19 101 LEU A O 1
ATOM 820 N N . ARG A 1 102 ? 5.940 -1.262 -15.471 1.00 66.88 102 ARG A N 1
ATOM 821 C CA . ARG A 1 102 ? 7.296 -0.817 -15.163 1.00 66.88 102 ARG A CA 1
ATOM 822 C C . ARG A 1 102 ? 7.439 -0.717 -13.655 1.00 66.88 102 ARG A C 1
ATOM 824 O O . ARG A 1 102 ? 6.993 0.252 -13.042 1.00 66.88 102 ARG A O 1
ATOM 831 N N . LEU A 1 103 ? 8.083 -1.716 -13.059 1.00 60.97 103 LEU A N 1
ATOM 832 C CA . LEU A 1 103 ? 8.501 -1.709 -11.655 1.00 60.97 103 LEU A CA 1
ATOM 833 C C . LEU A 1 103 ? 9.693 -0.752 -11.467 1.00 60.97 103 LEU A C 1
ATOM 835 O O . LEU A 1 103 ? 10.799 -1.145 -11.104 1.00 60.97 103 LEU A O 1
ATOM 839 N N . GLU A 1 104 ? 9.484 0.527 -11.774 1.00 67.12 104 GLU A N 1
ATOM 840 C CA . GLU A 1 104 ? 10.440 1.589 -11.489 1.00 67.12 104 GLU A CA 1
ATOM 841 C C . GLU A 1 104 ? 10.080 2.226 -10.144 1.00 67.12 104 GLU A C 1
ATOM 843 O O . GLU A 1 104 ? 9.007 2.809 -9.979 1.00 67.12 104 GLU A O 1
ATOM 848 N N . TYR A 1 105 ? 11.005 2.129 -9.186 1.00 71.69 105 TYR A N 1
ATOM 849 C CA . TYR A 1 105 ? 10.995 2.963 -7.986 1.00 71.69 105 TYR A CA 1
ATOM 850 C C . TYR A 1 105 ? 10.990 4.451 -8.366 1.00 71.69 105 TYR A C 1
ATOM 852 O O . TYR A 1 105 ? 11.549 4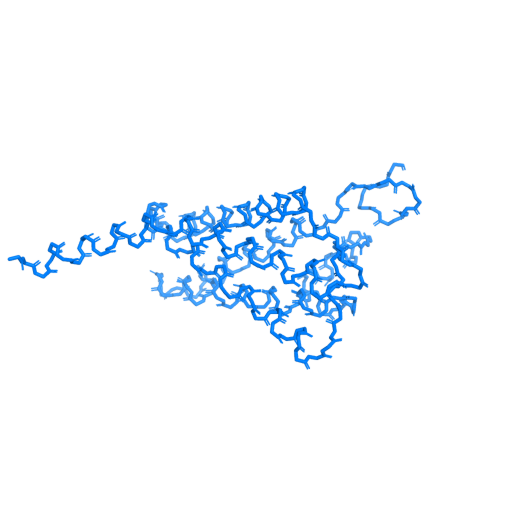.835 -9.399 1.00 71.69 105 TYR A O 1
ATOM 860 N N . LEU A 1 106 ? 10.426 5.301 -7.503 1.00 75.50 106 LEU A N 1
ATOM 861 C CA . LEU A 1 106 ? 10.466 6.750 -7.680 1.00 75.50 106 LEU A CA 1
ATOM 862 C C . LEU A 1 106 ? 11.923 7.224 -7.715 1.00 75.50 106 LEU A C 1
ATOM 864 O O . LEU A 1 106 ? 12.725 6.921 -6.826 1.00 75.50 106 LEU A O 1
ATOM 868 N N . ARG A 1 107 ? 12.257 7.967 -8.773 1.00 76.31 107 ARG A N 1
ATOM 869 C CA . ARG A 1 107 ? 13.596 8.492 -9.069 1.00 76.31 107 ARG A CA 1
ATOM 870 C C . ARG A 1 107 ? 13.503 9.972 -9.400 1.00 76.31 107 ARG A C 1
ATOM 872 O O . ARG A 1 107 ? 12.551 10.397 -10.052 1.00 76.31 107 ARG A O 1
ATOM 879 N N . GLY A 1 108 ? 14.523 10.728 -9.018 1.00 74.50 108 GLY A N 1
ATOM 880 C CA . GLY A 1 108 ? 14.586 12.168 -9.236 1.00 74.50 108 GLY A CA 1
ATOM 881 C C . GLY A 1 108 ? 15.337 12.878 -8.118 1.00 74.50 108 GLY A C 1
ATOM 882 O O . GLY A 1 108 ? 15.735 12.272 -7.125 1.00 74.50 108 GLY A O 1
ATOM 883 N N . SER A 1 109 ? 15.523 14.180 -8.291 1.00 79.94 109 SER A N 1
ATOM 884 C CA . SER A 1 109 ? 15.947 15.081 -7.223 1.00 79.94 109 SER A CA 1
ATOM 885 C C . SER A 1 109 ? 14.908 15.126 -6.096 1.00 79.94 109 SER A C 1
ATOM 887 O O . SER A 1 109 ? 13.735 14.800 -6.288 1.00 79.94 109 SER A O 1
ATOM 889 N N . PHE A 1 110 ? 15.319 15.584 -4.914 1.00 78.06 110 PHE A N 1
ATOM 890 C CA . PHE A 1 110 ? 14.431 15.719 -3.755 1.00 78.06 110 PHE A CA 1
ATOM 891 C C . PHE A 1 110 ? 13.151 16.521 -4.060 1.00 78.06 110 PHE A C 1
ATOM 893 O O . PHE A 1 110 ? 12.060 16.122 -3.658 1.00 78.06 110 PHE A O 1
ATOM 900 N N . VAL A 1 111 ? 13.268 17.614 -4.824 1.00 82.62 111 VAL A N 1
ATOM 901 C CA . VAL A 1 111 ? 12.128 18.466 -5.208 1.00 82.62 111 VAL A CA 1
ATOM 902 C C . VAL A 1 111 ? 11.177 17.734 -6.158 1.00 82.62 111 VAL A C 1
ATOM 904 O O . VAL A 1 111 ? 9.965 17.793 -5.964 1.00 82.62 111 VAL A O 1
ATOM 907 N N . GLU A 1 112 ? 11.712 17.010 -7.148 1.00 81.75 112 GLU A N 1
ATOM 908 C CA . GLU A 1 112 ? 10.904 16.187 -8.059 1.00 81.75 112 GLU A CA 1
ATOM 909 C C . GLU A 1 112 ? 10.133 15.116 -7.278 1.00 81.75 112 GLU A C 1
ATOM 911 O O . GLU A 1 112 ? 8.929 14.966 -7.470 1.00 81.75 112 GLU A O 1
ATOM 916 N N . ILE A 1 113 ? 10.795 14.433 -6.338 1.00 83.88 113 ILE A N 1
ATOM 917 C CA . ILE A 1 113 ? 10.172 13.398 -5.505 1.00 83.88 113 ILE A CA 1
ATOM 918 C C . ILE A 1 113 ? 9.053 13.977 -4.645 1.00 83.88 113 ILE A C 1
ATOM 920 O O . ILE A 1 113 ? 7.957 13.422 -4.639 1.00 83.88 113 ILE A O 1
ATOM 924 N N . ILE A 1 114 ? 9.279 15.101 -3.959 1.00 85.94 114 ILE A N 1
ATOM 925 C CA . ILE A 1 114 ? 8.215 15.760 -3.189 1.00 85.94 114 ILE A CA 1
ATOM 926 C C . ILE A 1 114 ? 7.043 16.132 -4.101 1.00 85.94 114 ILE A C 1
ATOM 928 O O . ILE A 1 114 ? 5.892 15.906 -3.728 1.00 85.94 114 ILE A O 1
ATOM 932 N N . GLY A 1 115 ? 7.318 16.650 -5.301 1.00 85.38 115 GLY A N 1
ATOM 933 C CA . GLY A 1 115 ? 6.292 16.950 -6.300 1.00 85.38 115 GLY A CA 1
ATOM 934 C C . GLY A 1 115 ? 5.485 15.714 -6.710 1.00 85.38 115 GLY A C 1
ATOM 935 O O . GLY A 1 115 ? 4.252 15.767 -6.759 1.00 85.38 115 GLY A O 1
ATOM 936 N N . TYR A 1 116 ? 6.150 14.578 -6.937 1.00 86.38 116 TYR A N 1
ATOM 937 C CA . TYR A 1 116 ? 5.481 13.308 -7.219 1.00 86.38 116 TYR A CA 1
ATOM 938 C C . TYR A 1 116 ? 4.605 12.880 -6.043 1.00 86.38 116 TYR A C 1
ATOM 940 O O . TYR A 1 116 ? 3.410 12.682 -6.233 1.00 86.38 116 TYR A O 1
ATOM 948 N N . VAL A 1 117 ? 5.131 12.842 -4.818 1.00 85.75 117 VAL A N 1
ATOM 949 C CA . VAL A 1 117 ? 4.356 12.439 -3.632 1.00 85.75 117 VAL A CA 1
ATOM 950 C C . VAL A 1 117 ? 3.138 13.343 -3.415 1.00 85.75 117 VAL A C 1
ATOM 952 O O . VAL A 1 117 ? 2.033 12.841 -3.191 1.00 85.75 117 VAL A O 1
ATOM 955 N N . ALA A 1 118 ? 3.309 14.663 -3.528 1.00 86.31 118 ALA A N 1
ATOM 956 C CA . ALA A 1 118 ? 2.233 15.639 -3.357 1.00 86.31 118 ALA A CA 1
ATOM 957 C C . ALA A 1 118 ? 1.135 15.515 -4.427 1.00 86.31 118 ALA A C 1
ATOM 959 O O . ALA A 1 118 ? -0.027 15.805 -4.153 1.00 86.31 118 ALA A O 1
ATOM 960 N N . SER A 1 119 ? 1.483 15.050 -5.629 1.00 87.00 119 SER A N 1
ATOM 961 C CA . SER A 1 119 ? 0.547 14.849 -6.739 1.00 87.00 119 SER A CA 1
ATOM 962 C C . SER A 1 119 ? 0.064 13.402 -6.889 1.00 87.00 119 SER A C 1
ATOM 964 O O . SER A 1 119 ? -0.456 13.059 -7.944 1.00 87.00 119 SER A O 1
ATOM 966 N N . PHE A 1 120 ? 0.228 12.531 -5.882 1.00 83.12 120 PHE A N 1
ATOM 967 C CA . PHE A 1 120 ? -0.099 11.093 -5.986 1.00 83.12 120 PHE A CA 1
ATOM 968 C C . PHE A 1 120 ? 0.611 10.388 -7.153 1.00 83.12 120 PHE A C 1
ATOM 970 O O . PHE A 1 120 ? 0.076 9.497 -7.810 1.00 83.12 120 PHE A O 1
ATOM 977 N N . CYS A 1 121 ? 1.829 10.822 -7.447 1.00 83.19 121 CYS A N 1
ATOM 978 C CA . CYS A 1 121 ? 2.617 10.420 -8.605 1.00 83.19 121 CYS A CA 1
ATOM 979 C C . CYS A 1 121 ? 1.935 10.708 -9.953 1.00 83.19 121 CYS A C 1
ATOM 981 O O . CYS A 1 121 ? 2.418 10.253 -10.980 1.00 83.19 121 CYS A O 1
ATOM 983 N N . TRP A 1 122 ? 0.866 11.513 -9.995 1.00 82.81 122 TRP A N 1
ATOM 984 C CA . TRP A 1 122 ? 0.165 11.860 -11.237 1.00 82.81 122 TRP A CA 1
ATOM 985 C C . TRP A 1 122 ? 1.086 12.545 -12.251 1.00 82.81 122 TRP A C 1
ATOM 987 O O . TRP A 1 122 ? 0.989 12.338 -13.458 1.00 82.81 122 TRP A O 1
ATOM 997 N N . THR A 1 123 ? 2.017 13.358 -11.751 1.00 81.06 123 THR A N 1
ATOM 998 C CA . THR A 1 123 ? 3.041 14.028 -12.565 1.00 81.06 123 THR A CA 1
ATOM 999 C C . THR A 1 123 ? 4.209 13.106 -12.942 1.00 81.06 123 THR A C 1
ATOM 1001 O O . THR A 1 123 ? 5.040 13.471 -13.774 1.00 81.06 123 THR A O 1
ATOM 1004 N N . TYR A 1 124 ? 4.259 11.890 -12.388 1.00 77.19 124 TYR A N 1
ATOM 1005 C CA . TYR A 1 124 ? 5.211 10.846 -12.747 1.00 77.19 124 TYR A CA 1
ATOM 1006 C C . TYR A 1 124 ? 4.644 9.987 -13.882 1.00 77.19 124 TYR A C 1
ATOM 1008 O O . TYR A 1 124 ? 4.130 8.886 -13.689 1.00 77.19 124 TYR A O 1
ATOM 1016 N N . SER A 1 125 ? 4.763 10.493 -15.110 1.00 69.75 125 SER A N 1
ATOM 1017 C CA . SER A 1 125 ? 4.187 9.879 -16.318 1.00 69.75 125 SER A CA 1
ATOM 1018 C C . SER A 1 125 ? 4.638 8.441 -16.600 1.00 69.75 125 SER A C 1
ATOM 1020 O O . SER A 1 125 ? 4.018 7.759 -17.412 1.00 69.75 125 SER A O 1
ATOM 1022 N N . ARG A 1 126 ? 5.701 7.968 -15.938 1.00 70.50 126 ARG A N 1
ATOM 1023 C CA . ARG A 1 126 ? 6.251 6.621 -16.111 1.00 70.50 126 ARG A CA 1
ATOM 1024 C C . ARG A 1 126 ? 5.474 5.519 -15.392 1.00 70.50 126 ARG A C 1
ATOM 1026 O O . ARG A 1 126 ? 5.728 4.360 -15.699 1.00 70.50 126 ARG A O 1
ATOM 1033 N N . ASN A 1 127 ? 4.572 5.838 -14.455 1.00 73.19 127 ASN A N 1
ATOM 1034 C CA . ASN A 1 127 ? 3.906 4.804 -13.658 1.00 73.19 127 ASN A CA 1
ATOM 1035 C C . ASN A 1 127 ? 2.473 5.183 -13.229 1.00 73.19 127 ASN A C 1
ATOM 1037 O O . ASN A 1 127 ? 2.206 5.483 -12.066 1.00 73.19 127 ASN A O 1
ATOM 1041 N N . ARG A 1 128 ? 1.527 5.150 -14.180 1.00 79.25 128 ARG A N 1
ATOM 1042 C CA . ARG A 1 128 ? 0.089 5.341 -13.900 1.00 79.25 128 ARG A CA 1
ATOM 1043 C C . ARG A 1 128 ? -0.508 4.279 -12.963 1.00 79.25 128 ARG A C 1
ATOM 1045 O O . ARG A 1 128 ? -1.295 4.669 -12.098 1.00 79.25 128 ARG A O 1
ATOM 1052 N N . PRO A 1 129 ? -0.153 2.981 -13.066 1.00 81.44 129 PRO A N 1
ATOM 1053 C CA . PRO A 1 129 ? -0.623 1.974 -12.115 1.00 81.44 129 PRO A CA 1
ATOM 1054 C C . PRO A 1 129 ? -0.264 2.314 -10.663 1.00 81.44 129 PRO A C 1
ATOM 1056 O O . PRO A 1 129 ? -1.120 2.190 -9.790 1.00 81.44 129 PRO A O 1
ATOM 1059 N N . LEU A 1 130 ? 0.938 2.852 -10.412 1.00 80.94 130 LEU A N 1
ATOM 1060 C CA . LEU A 1 130 ? 1.339 3.329 -9.083 1.00 80.94 130 LEU A CA 1
ATOM 1061 C C . LEU A 1 130 ? 0.443 4.469 -8.579 1.00 80.94 130 LEU A C 1
ATOM 1063 O O . LEU A 1 130 ? 0.044 4.469 -7.418 1.00 80.94 130 LEU A O 1
ATOM 1067 N N . THR A 1 131 ? 0.073 5.425 -9.436 1.00 86.44 131 THR A N 1
ATOM 1068 C CA . THR A 1 131 ? -0.880 6.484 -9.063 1.00 86.44 131 THR A CA 1
ATOM 1069 C C . THR A 1 131 ? -2.231 5.915 -8.641 1.00 86.44 131 THR A C 1
ATOM 1071 O O . THR A 1 131 ? -2.778 6.326 -7.617 1.00 86.44 131 THR A O 1
ATOM 1074 N N . ILE A 1 132 ? -2.761 4.947 -9.394 1.00 87.12 132 ILE A N 1
ATOM 1075 C CA . ILE A 1 132 ? -4.025 4.279 -9.056 1.00 87.12 132 ILE A CA 1
ATOM 1076 C C . ILE A 1 132 ? -3.893 3.537 -7.723 1.00 87.12 132 ILE A C 1
ATOM 1078 O O . ILE A 1 132 ? -4.773 3.662 -6.872 1.00 87.12 132 ILE A O 1
ATOM 1082 N N . GLU A 1 133 ? -2.790 2.817 -7.510 1.00 86.75 133 GLU A N 1
ATOM 1083 C CA . GLU A 1 133 ? -2.514 2.106 -6.259 1.00 86.75 133 GLU A CA 1
ATOM 1084 C C . GLU A 1 133 ? -2.505 3.062 -5.058 1.00 86.75 133 GLU A C 1
ATOM 1086 O O . GLU A 1 133 ? -3.218 2.834 -4.079 1.00 86.75 133 GLU A O 1
ATOM 1091 N N . LEU A 1 134 ? -1.781 4.182 -5.155 1.00 88.44 134 LEU A N 1
ATOM 1092 C CA . LEU A 1 134 ? -1.708 5.190 -4.094 1.00 88.44 134 LEU A CA 1
ATOM 1093 C C . LEU A 1 134 ? -3.078 5.811 -3.786 1.00 88.44 134 LEU A C 1
ATOM 1095 O O . LEU A 1 134 ? -3.423 5.981 -2.614 1.00 88.44 134 LEU A O 1
ATOM 1099 N N . LEU A 1 135 ? -3.883 6.110 -4.812 1.00 91.31 135 LEU A N 1
ATOM 1100 C CA . LEU A 1 135 ? -5.244 6.624 -4.633 1.00 91.31 135 LEU A CA 1
ATOM 1101 C C . LEU A 1 135 ? -6.146 5.600 -3.936 1.00 91.31 135 LEU A C 1
ATOM 1103 O O . LEU A 1 135 ? -6.839 5.942 -2.976 1.00 91.31 135 LEU A O 1
ATOM 1107 N N . VAL A 1 136 ? -6.117 4.339 -4.377 1.00 92.31 136 VAL A N 1
ATOM 1108 C CA . VAL A 1 136 ? -6.897 3.252 -3.768 1.00 92.31 136 VAL A CA 1
ATOM 1109 C C . VAL A 1 136 ? -6.539 3.096 -2.294 1.00 92.31 136 VAL A C 1
ATOM 1111 O O . VAL A 1 136 ? -7.444 3.050 -1.458 1.00 92.31 136 VAL A O 1
ATOM 1114 N N . ILE A 1 137 ? -5.246 3.063 -1.952 1.00 91.88 137 ILE A N 1
ATOM 1115 C CA . ILE A 1 137 ? -4.793 2.977 -0.557 1.00 91.88 137 ILE A CA 1
ATOM 1116 C C . ILE A 1 137 ? -5.306 4.181 0.231 1.00 91.88 137 ILE A C 1
ATOM 1118 O O . ILE A 1 137 ? -5.921 4.004 1.282 1.00 91.88 137 ILE A O 1
ATOM 1122 N N . PHE A 1 138 ? -5.107 5.398 -0.277 1.00 94.94 138 PHE A N 1
ATOM 1123 C CA . PHE A 1 138 ? -5.500 6.623 0.414 1.00 94.94 138 PHE A CA 1
ATOM 1124 C C . PHE A 1 138 ? -6.994 6.643 0.754 1.00 94.94 138 PHE A C 1
ATOM 1126 O O . PHE A 1 138 ? -7.364 6.818 1.919 1.00 94.94 138 PHE A O 1
ATOM 1133 N N . PHE A 1 139 ? -7.861 6.401 -0.232 1.00 95.38 139 PHE A N 1
ATOM 1134 C CA . PHE A 1 139 ? -9.307 6.403 -0.009 1.00 95.38 139 PHE A CA 1
ATOM 1135 C C . PHE A 1 139 ? -9.756 5.249 0.885 1.00 95.38 139 PHE A C 1
ATOM 1137 O O . PHE A 1 139 ? -10.597 5.450 1.760 1.00 95.38 139 PHE A O 1
ATOM 1144 N N . SER A 1 140 ? -9.161 4.064 0.738 1.00 94.69 140 SER A N 1
ATOM 1145 C CA . SER A 1 140 ? -9.482 2.915 1.591 1.00 94.69 140 SER A CA 1
ATOM 1146 C C . SER A 1 140 ? -9.137 3.196 3.051 1.00 94.69 140 SER A C 1
ATOM 1148 O O . SER A 1 140 ? -9.958 2.972 3.940 1.00 94.69 140 SER A O 1
ATOM 1150 N N . MET A 1 141 ? -7.961 3.769 3.309 1.00 95.81 141 MET A N 1
ATOM 1151 C CA . MET A 1 141 ? -7.537 4.130 4.659 1.00 95.81 141 MET A CA 1
ATOM 1152 C C . MET A 1 141 ? -8.378 5.256 5.254 1.00 95.81 141 MET A C 1
ATOM 1154 O O . MET A 1 141 ? -8.688 5.216 6.446 1.00 95.81 141 MET A O 1
ATOM 1158 N N . PHE A 1 142 ? -8.801 6.221 4.436 1.00 96.81 142 PHE A N 1
ATOM 1159 C CA . PHE A 1 142 ? -9.738 7.254 4.861 1.00 96.81 142 PHE A CA 1
ATOM 1160 C C . PHE A 1 142 ? -11.085 6.645 5.277 1.00 96.81 142 PHE A C 1
ATOM 1162 O O . PHE A 1 142 ? -11.568 6.907 6.379 1.00 96.81 142 PHE A O 1
ATOM 1169 N N . VAL A 1 143 ? -11.671 5.785 4.436 1.00 95.69 143 VAL A N 1
ATOM 1170 C CA . VAL A 1 143 ? -12.961 5.129 4.703 1.00 95.69 143 VAL A CA 1
ATOM 1171 C C . VAL A 1 143 ? -12.885 4.258 5.954 1.00 95.69 143 VAL A C 1
ATOM 1173 O O . VAL A 1 143 ? -13.748 4.360 6.827 1.00 95.69 143 VAL A O 1
ATOM 1176 N N . VAL A 1 144 ? -11.835 3.445 6.091 1.00 94.06 144 VAL A N 1
ATOM 1177 C CA . VAL A 1 144 ? -11.626 2.605 7.277 1.00 94.06 144 VAL A CA 1
ATOM 1178 C C . VAL A 1 144 ? -11.431 3.474 8.520 1.00 94.06 144 VAL A C 1
ATOM 1180 O O . VAL A 1 144 ? -12.093 3.254 9.533 1.00 94.06 144 VAL A O 1
ATOM 1183 N N . GLY A 1 145 ? -10.583 4.503 8.451 1.00 94.94 145 GLY A N 1
ATOM 1184 C CA . GLY A 1 145 ? -10.381 5.444 9.554 1.00 94.94 145 GLY A CA 1
ATOM 1185 C C . GLY A 1 145 ? -11.690 6.088 10.015 1.00 94.94 145 GLY A C 1
ATOM 1186 O O . GLY A 1 145 ? -11.956 6.167 11.223 1.00 94.94 145 GLY A O 1
ATOM 1187 N N . TYR A 1 146 ? -12.546 6.462 9.061 1.00 96.12 146 TYR A N 1
ATOM 1188 C CA . TYR A 1 146 ? -13.832 7.092 9.344 1.00 96.12 146 TYR A CA 1
ATOM 1189 C C . TYR A 1 146 ? -14.828 6.097 9.928 1.00 96.12 146 TYR A C 1
ATOM 1191 O O . TYR A 1 146 ? -15.524 6.426 10.887 1.00 96.12 146 TYR A O 1
ATOM 1199 N N . ALA A 1 147 ? -14.848 4.858 9.438 1.00 93.56 147 ALA A N 1
ATOM 1200 C CA . ALA A 1 147 ? -15.687 3.801 9.989 1.00 93.56 147 ALA A CA 1
ATOM 1201 C C . ALA A 1 147 ? -15.371 3.521 11.471 1.00 93.56 147 ALA A C 1
ATOM 1203 O O . ALA A 1 147 ? -16.297 3.353 12.267 1.00 93.56 147 ALA A O 1
ATOM 1204 N N . TYR A 1 148 ? -14.088 3.535 11.857 1.00 92.06 148 TYR A N 1
ATOM 1205 C CA . TYR A 1 148 ? -13.658 3.291 13.241 1.00 92.06 148 TYR A CA 1
ATOM 1206 C C . TYR A 1 148 ? -13.855 4.482 14.177 1.00 92.06 148 TYR A C 1
ATOM 1208 O O . TYR A 1 148 ? -14.186 4.292 15.344 1.00 92.06 148 TYR A O 1
ATOM 1216 N N . THR A 1 149 ? -13.597 5.701 13.703 1.00 93.44 149 THR A N 1
ATOM 1217 C CA . THR A 1 149 ? -13.515 6.878 14.589 1.00 93.44 149 THR A CA 1
ATOM 1218 C C . THR A 1 149 ? -14.661 7.861 14.425 1.00 93.44 149 THR A C 1
ATOM 1220 O O . THR A 1 149 ? -14.812 8.739 15.270 1.00 93.44 149 THR A O 1
ATOM 1223 N N . ARG A 1 150 ? -15.421 7.765 13.324 1.00 94.12 150 ARG A N 1
ATOM 1224 C CA . ARG A 1 150 ? -16.413 8.760 12.878 1.00 94.12 150 ARG A CA 1
ATOM 1225 C C . ARG A 1 150 ? -15.858 10.189 12.845 1.00 94.12 150 ARG A C 1
ATOM 1227 O O . ARG A 1 150 ? -16.603 11.159 12.932 1.00 94.12 150 ARG A O 1
ATOM 1234 N N . SER A 1 151 ? -14.538 10.321 12.710 1.00 95.06 151 SER A N 1
ATOM 1235 C CA . SER A 1 151 ? -13.811 11.580 12.822 1.00 95.06 151 SER A CA 1
ATOM 1236 C C . SER A 1 151 ? -13.055 11.855 11.533 1.00 95.06 151 SER A C 1
ATOM 1238 O O . SER A 1 151 ? -12.062 11.194 11.227 1.00 95.06 151 SER A O 1
ATOM 1240 N N . PHE A 1 152 ? -13.508 12.861 10.787 1.00 95.75 152 PHE A N 1
ATOM 1241 C CA . PHE A 1 152 ? -12.843 13.319 9.570 1.00 95.75 152 PHE A CA 1
ATOM 1242 C C . PHE A 1 152 ? -11.340 13.605 9.771 1.00 95.75 152 PHE A C 1
ATOM 1244 O O . PHE A 1 152 ? -10.545 13.013 9.042 1.00 95.75 152 PHE A O 1
ATOM 1251 N N . PRO A 1 153 ? -10.899 14.406 10.770 1.00 95.50 153 PRO A N 1
ATOM 1252 C CA . PRO A 1 153 ? -9.477 14.722 10.914 1.00 95.50 153 PRO A CA 1
ATOM 1253 C C . PRO A 1 153 ? -8.621 13.495 11.243 1.00 95.50 153 PRO A C 1
ATOM 1255 O O . PRO A 1 153 ? -7.529 13.360 10.701 1.00 95.50 153 PRO A O 1
ATOM 1258 N N . ARG A 1 154 ? -9.110 12.556 12.068 1.00 94.25 154 ARG A N 1
ATOM 1259 C CA . ARG A 1 154 ? -8.365 11.316 12.369 1.00 94.25 154 ARG A CA 1
ATOM 1260 C C . ARG A 1 154 ? -8.261 10.401 11.150 1.00 94.25 154 ARG A C 1
ATOM 1262 O O . ARG A 1 154 ? -7.232 9.766 10.946 1.00 94.25 154 ARG A O 1
ATOM 1269 N N . SER A 1 155 ? -9.311 10.361 10.336 1.00 96.44 155 SER A N 1
ATOM 1270 C CA . SER A 1 155 ? -9.366 9.560 9.107 1.00 96.44 155 SER A CA 1
ATOM 1271 C C . SER A 1 155 ? -8.436 10.115 8.035 1.00 96.44 155 SER A C 1
ATOM 1273 O O . SER A 1 155 ? -7.685 9.365 7.417 1.00 96.44 155 SER A O 1
ATOM 1275 N N . LEU A 1 156 ? -8.435 11.440 7.869 1.00 96.69 156 LEU A N 1
ATOM 1276 C CA . LEU A 1 156 ? -7.520 12.133 6.973 1.00 96.69 156 LEU A CA 1
ATOM 1277 C C . LEU A 1 156 ? -6.069 11.971 7.428 1.00 96.69 156 LEU A C 1
ATOM 1279 O O . LEU A 1 156 ? -5.218 11.647 6.607 1.00 96.69 156 LEU A O 1
ATOM 1283 N N . ALA A 1 157 ? -5.793 12.125 8.727 1.00 96.25 157 ALA A N 1
ATOM 1284 C CA . ALA A 1 157 ? -4.458 11.907 9.277 1.00 96.25 157 ALA A CA 1
ATOM 1285 C C . ALA A 1 157 ? -3.951 10.489 8.978 1.00 96.25 157 ALA A C 1
ATOM 1287 O O . ALA A 1 157 ? -2.831 10.338 8.505 1.00 96.25 157 ALA A O 1
ATOM 1288 N N . LEU A 1 158 ? -4.787 9.460 9.167 1.00 97.12 158 LEU A N 1
ATOM 1289 C CA . LEU A 1 158 ? -4.428 8.081 8.829 1.00 97.12 158 LEU A CA 1
ATOM 1290 C C . LEU A 1 158 ? -4.112 7.914 7.336 1.00 97.12 158 LEU A C 1
ATOM 1292 O O . LEU A 1 158 ? -3.070 7.356 6.998 1.00 97.12 158 LEU A O 1
ATOM 1296 N N . ALA A 1 159 ? -4.986 8.403 6.452 1.00 96.44 159 ALA A N 1
ATOM 1297 C CA . ALA A 1 159 ? -4.799 8.292 5.006 1.00 96.44 159 ALA A CA 1
ATOM 1298 C C . ALA A 1 159 ? -3.515 8.993 4.535 1.00 96.44 159 ALA A C 1
ATOM 1300 O O . ALA A 1 159 ? -2.723 8.409 3.796 1.00 96.44 159 ALA A O 1
ATOM 1301 N N . VAL A 1 160 ? -3.264 10.210 5.027 1.00 95.06 160 VAL A N 1
ATOM 1302 C CA . VAL A 1 160 ? -2.050 10.981 4.727 1.00 95.06 160 VAL A CA 1
ATOM 1303 C C . VAL A 1 160 ? -0.803 10.288 5.275 1.00 95.06 160 VAL A C 1
ATOM 1305 O O . VAL A 1 160 ? 0.185 10.172 4.555 1.00 95.06 160 VAL A O 1
ATOM 1308 N N . SER A 1 161 ? -0.830 9.784 6.514 1.00 95.25 161 SER A N 1
ATOM 1309 C CA . SER A 1 161 ? 0.314 9.068 7.091 1.00 95.25 161 SER A CA 1
ATOM 1310 C C . SER A 1 161 ? 0.659 7.804 6.307 1.00 95.25 161 SER A C 1
ATOM 1312 O O . SER A 1 161 ? 1.835 7.564 6.047 1.00 95.25 161 SER A O 1
ATOM 1314 N N . VAL A 1 162 ? -0.344 7.018 5.900 1.00 94.19 162 VAL A N 1
ATOM 1315 C CA . VAL A 1 162 ? -0.118 5.819 5.080 1.00 94.19 162 VAL A CA 1
ATOM 1316 C C . VAL A 1 162 ? 0.430 6.197 3.706 1.00 94.19 162 VAL A C 1
ATOM 1318 O O . VAL A 1 162 ? 1.378 5.566 3.248 1.00 94.19 162 VAL A O 1
ATOM 1321 N N . HIS A 1 163 ? -0.106 7.244 3.073 1.00 92.81 163 HIS A N 1
ATOM 1322 C CA . HIS A 1 163 ? 0.385 7.734 1.782 1.00 92.81 163 HIS A CA 1
ATOM 1323 C C . HIS A 1 163 ? 1.848 8.171 1.848 1.00 92.81 163 HIS A C 1
ATOM 1325 O O . HIS A 1 163 ? 2.663 7.713 1.050 1.00 92.81 163 HIS A O 1
ATOM 1331 N N . ILE A 1 164 ? 2.206 9.009 2.824 1.00 90.88 164 ILE A N 1
ATOM 1332 C CA . ILE A 1 164 ? 3.587 9.475 3.004 1.00 90.88 164 ILE A CA 1
ATOM 1333 C C . ILE A 1 164 ? 4.515 8.290 3.274 1.00 90.88 164 ILE A C 1
ATOM 1335 O O . ILE A 1 164 ? 5.546 8.165 2.618 1.00 90.88 164 ILE A O 1
ATOM 1339 N N . ALA A 1 165 ? 4.139 7.398 4.196 1.00 90.1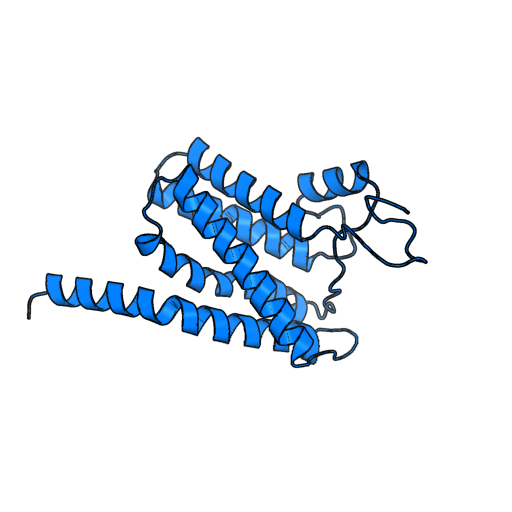2 165 ALA A N 1
ATOM 1340 C CA . ALA A 1 165 ? 4.951 6.233 4.518 1.00 90.12 165 ALA A CA 1
ATOM 1341 C C . ALA A 1 165 ? 5.146 5.332 3.290 1.00 90.12 165 ALA A C 1
ATOM 1343 O O . ALA A 1 165 ? 6.281 5.018 2.950 1.00 90.12 165 ALA A O 1
ATOM 1344 N N . GLY A 1 166 ? 4.076 4.979 2.572 1.00 85.69 166 GLY A N 1
ATOM 1345 C CA . GLY A 1 166 ? 4.152 4.143 1.371 1.00 85.69 166 GLY A CA 1
ATOM 1346 C C . GLY A 1 166 ? 5.062 4.731 0.289 1.00 85.69 166 GLY A C 1
ATOM 1347 O O . GLY A 1 166 ? 5.892 4.018 -0.272 1.00 85.69 166 GLY A O 1
ATOM 1348 N N . ASN A 1 167 ? 4.980 6.045 0.058 1.00 85.69 167 ASN A N 1
ATOM 1349 C CA . ASN A 1 167 ? 5.856 6.725 -0.895 1.00 85.69 167 ASN A CA 1
ATOM 1350 C C . ASN A 1 167 ? 7.321 6.744 -0.444 1.00 85.69 167 ASN A C 1
ATOM 1352 O O . ASN A 1 167 ? 8.198 6.581 -1.284 1.00 85.69 167 ASN A O 1
ATOM 1356 N N . ILE A 1 168 ? 7.600 6.894 0.857 1.00 83.06 168 ILE A N 1
ATOM 1357 C CA . ILE A 1 168 ? 8.970 6.805 1.389 1.00 83.06 168 ILE A CA 1
ATOM 1358 C C . ILE A 1 168 ? 9.590 5.450 1.054 1.00 83.06 168 ILE A C 1
ATOM 1360 O O . ILE A 1 168 ? 10.745 5.405 0.640 1.00 83.06 168 ILE A O 1
ATOM 1364 N N . PHE A 1 169 ? 8.833 4.357 1.172 1.00 77.31 169 PHE A N 1
ATOM 1365 C CA . PHE A 1 169 ? 9.327 3.048 0.751 1.00 77.31 169 PHE A CA 1
ATOM 1366 C C . PHE A 1 169 ? 9.534 3.008 -0.765 1.00 77.31 169 PHE A C 1
ATOM 1368 O O . PHE A 1 169 ? 10.600 2.609 -1.206 1.00 77.31 169 PHE A O 1
ATOM 1375 N N . ALA A 1 170 ? 8.607 3.523 -1.572 1.00 76.12 170 ALA A N 1
ATOM 1376 C CA . ALA A 1 170 ? 8.709 3.500 -3.035 1.00 76.12 170 ALA A CA 1
ATOM 1377 C C . ALA A 1 170 ? 9.853 4.347 -3.653 1.00 76.12 170 ALA A C 1
ATOM 1379 O O . ALA A 1 170 ? 10.014 4.331 -4.875 1.00 76.12 170 ALA A O 1
ATOM 1380 N N . ILE A 1 171 ? 10.652 5.072 -2.863 1.00 77.88 171 ILE A N 1
ATOM 1381 C CA . ILE A 1 171 ? 11.801 5.856 -3.344 1.00 77.88 171 ILE A CA 1
ATOM 1382 C C . ILE A 1 171 ? 13.042 4.975 -3.520 1.00 77.88 171 ILE A C 1
ATOM 1384 O O . ILE A 1 171 ? 13.410 4.179 -2.657 1.00 77.88 171 ILE A O 1
ATOM 1388 N N . HIS A 1 172 ? 13.757 5.184 -4.626 1.00 71.81 172 HIS A N 1
ATOM 1389 C CA . HIS A 1 172 ? 15.057 4.563 -4.857 1.00 71.81 172 HIS A CA 1
ATOM 1390 C C . HIS A 1 172 ? 16.169 5.275 -4.064 1.00 71.81 172 HIS A C 1
ATOM 1392 O O . HIS A 1 172 ? 16.891 6.121 -4.598 1.00 71.81 172 HIS A O 1
ATOM 1398 N N . TRP A 1 173 ? 16.315 4.945 -2.779 1.00 65.50 173 TRP A N 1
ATOM 1399 C CA . TRP A 1 173 ? 17.262 5.625 -1.883 1.00 65.50 173 TRP A CA 1
ATOM 1400 C C . TRP A 1 173 ? 18.741 5.406 -2.243 1.00 65.50 173 TRP A C 1
ATOM 1402 O O . TRP A 1 173 ? 19.526 6.346 -2.143 1.00 65.50 173 TRP A O 1
ATOM 1412 N N . VAL A 1 174 ? 19.125 4.198 -2.681 1.00 55.59 174 VAL A N 1
ATOM 1413 C CA . VAL A 1 174 ? 20.529 3.800 -2.932 1.00 55.59 174 VAL A CA 1
ATOM 1414 C C . VAL A 1 174 ? 20.622 2.966 -4.215 1.00 55.59 174 VAL A C 1
ATOM 1416 O O . VAL A 1 174 ? 19.841 2.034 -4.382 1.00 55.59 174 VAL A O 1
ATOM 1419 N N . GLY A 1 175 ? 21.556 3.273 -5.128 1.00 45.16 175 GLY A N 1
ATOM 1420 C CA . GLY A 1 175 ? 21.742 2.538 -6.390 1.00 45.16 175 GLY A CA 1
ATOM 1421 C C . GLY A 1 175 ? 23.149 2.648 -6.988 1.00 45.16 175 GLY A C 1
ATOM 1422 O O . GLY A 1 175 ? 23.802 3.664 -6.765 1.00 45.16 175 GLY A O 1
ATOM 1423 N N . PRO A 1 176 ? 23.626 1.640 -7.747 1.00 42.69 176 PRO A N 1
ATOM 1424 C CA . PRO A 1 176 ? 24.933 1.697 -8.401 1.00 42.69 176 PRO A CA 1
ATOM 1425 C C . PRO A 1 176 ? 24.947 2.673 -9.595 1.00 42.69 176 PRO A C 1
ATOM 1427 O O . PRO A 1 176 ? 23.980 2.773 -10.351 1.00 42.69 176 PRO A O 1
ATOM 1430 N N . ILE A 1 177 ? 26.069 3.372 -9.787 1.00 39.69 177 ILE A N 1
ATOM 1431 C CA . ILE A 1 177 ? 26.405 4.166 -10.989 1.00 39.69 177 ILE A CA 1
ATOM 1432 C C . ILE A 1 177 ? 26.298 3.235 -12.223 1.00 39.69 177 ILE A C 1
ATOM 1434 O O . ILE A 1 177 ? 26.812 2.118 -12.148 1.00 39.69 177 ILE A O 1
ATOM 1438 N N . PRO A 1 178 ? 25.600 3.606 -13.326 1.00 45.03 178 PRO A N 1
ATOM 1439 C CA . PRO A 1 178 ? 25.546 4.937 -13.946 1.00 45.03 178 PRO A CA 1
ATOM 1440 C C . PRO A 1 178 ? 24.245 5.734 -13.734 1.00 45.03 178 PRO A C 1
ATOM 1442 O O . PRO A 1 178 ? 23.998 6.710 -14.442 1.00 45.03 178 PRO A O 1
ATOM 1445 N N . TYR A 1 179 ? 23.394 5.370 -12.773 1.00 47.50 179 TYR A N 1
ATOM 1446 C CA . TYR A 1 179 ? 22.103 6.040 -12.569 1.00 47.50 179 TYR A CA 1
ATOM 1447 C C . TYR A 1 179 ? 22.233 7.312 -11.702 1.00 47.50 179 TYR A C 1
ATOM 1449 O O . TYR A 1 179 ? 21.870 7.316 -10.532 1.00 47.50 179 TYR A O 1
ATOM 1457 N N . SER A 1 180 ? 22.725 8.410 -12.287 1.00 43.84 180 SER A N 1
ATOM 1458 C CA . SER A 1 180 ? 23.033 9.718 -11.658 1.00 43.84 180 SER A CA 1
ATOM 1459 C C . SER A 1 180 ? 21.851 10.521 -11.062 1.00 43.84 180 SER A C 1
ATOM 1461 O O . SER A 1 180 ? 21.947 11.734 -10.884 1.00 43.84 180 SER A O 1
ATOM 1463 N N . LYS A 1 181 ? 20.723 9.874 -10.740 1.00 46.97 181 LYS A N 1
ATOM 1464 C CA . LYS A 1 181 ? 19.549 10.485 -10.085 1.00 46.97 181 LYS A CA 1
ATOM 1465 C C . LYS A 1 181 ? 19.103 9.708 -8.833 1.00 46.97 181 LYS A C 1
ATOM 1467 O O . LYS A 1 181 ? 17.906 9.505 -8.627 1.00 46.97 181 LYS A O 1
ATOM 1472 N N . SER A 1 182 ? 20.045 9.224 -8.023 1.00 47.41 182 SER A N 1
ATOM 1473 C CA . SER A 1 182 ? 19.758 8.785 -6.650 1.00 47.41 182 SER A CA 1
ATOM 1474 C C . SER A 1 182 ? 19.629 10.003 -5.724 1.00 47.41 182 SER A C 1
ATOM 1476 O O . SER A 1 182 ? 20.291 11.017 -5.930 1.00 47.41 182 SER A O 1
ATOM 1478 N N . VAL A 1 183 ? 18.767 9.917 -4.701 1.00 48.97 183 VAL A N 1
ATOM 1479 C CA . VAL A 1 183 ? 18.530 11.014 -3.731 1.00 48.97 183 VAL A CA 1
ATOM 1480 C C . VAL A 1 183 ? 19.806 11.387 -2.974 1.00 48.97 183 VAL A C 1
ATOM 1482 O O . VAL A 1 183 ? 20.010 12.547 -2.626 1.00 48.97 183 VAL A O 1
ATOM 1485 N N . ILE A 1 184 ? 20.679 10.403 -2.764 1.00 47.72 184 ILE A N 1
ATOM 1486 C CA . ILE A 1 184 ? 22.038 10.579 -2.269 1.00 47.72 184 ILE A CA 1
ATOM 1487 C C . ILE A 1 184 ? 22.948 10.013 -3.363 1.00 47.72 184 ILE A C 1
ATOM 1489 O O . ILE A 1 184 ? 22.970 8.804 -3.601 1.00 47.72 184 ILE A O 1
ATOM 1493 N N . GLY A 1 185 ? 23.610 10.893 -4.111 1.00 41.97 185 GLY A N 1
ATOM 1494 C CA . GLY A 1 185 ? 24.689 10.508 -5.018 1.00 41.97 185 GLY A CA 1
ATOM 1495 C C . GLY A 1 185 ? 25.968 10.308 -4.212 1.00 41.97 185 GLY A C 1
ATOM 1496 O O . GLY A 1 185 ? 26.291 11.159 -3.385 1.00 41.97 185 GLY A O 1
ATOM 1497 N N . PHE A 1 186 ? 26.663 9.198 -4.441 1.00 39.38 186 PHE A N 1
ATOM 1498 C CA . PHE A 1 186 ? 28.080 9.053 -4.109 1.00 39.38 186 PHE A CA 1
ATOM 1499 C C . PHE A 1 186 ? 28.877 9.076 -5.408 1.00 39.38 186 PHE A C 1
ATOM 1501 O O . PHE A 1 186 ? 28.379 8.480 -6.394 1.00 39.38 186 PHE A O 1
#

Radius of gyration: 18.17 Å; chains: 1; bounding box: 53×42×43 Å

pLDDT: mean 83.01, std 13.77, range [39.38, 97.12]